Protein AF-A0A958NTC8-F1 (afdb_monomer_lite)

pLDDT: mean 72.14, std 22.86, range [33.66, 97.38]

Structure (mmCIF, N/CA/C/O backbone):
data_AF-A0A958NTC8-F1
#
_entry.id   AF-A0A958NTC8-F1
#
loop_
_atom_site.group_PDB
_atom_site.id
_atom_site.type_symbol
_atom_site.label_atom_id
_atom_site.label_alt_id
_atom_site.label_comp_id
_atom_site.label_asym_id
_atom_site.label_entity_id
_atom_site.label_seq_id
_atom_site.pdbx_PDB_ins_code
_atom_site.Cartn_x
_atom_site.Cartn_y
_atom_site.Cartn_z
_atom_site.occupancy
_atom_site.B_iso_or_equiv
_atom_site.auth_seq_id
_atom_site.auth_comp_id
_atom_site.auth_asym_id
_atom_site.auth_atom_id
_atom_site.pdbx_PDB_model_num
ATOM 1 N N . MET A 1 1 ? 37.840 -14.947 38.130 1.00 47.28 1 MET A N 1
ATOM 2 C CA . MET A 1 1 ? 39.184 -14.865 37.518 1.00 47.28 1 MET A CA 1
ATOM 3 C C . MET A 1 1 ? 39.562 -16.219 36.934 1.00 47.28 1 MET A C 1
ATOM 5 O O . MET A 1 1 ? 39.973 -17.077 37.699 1.00 47.28 1 MET A O 1
ATOM 9 N N . ARG A 1 2 ? 39.403 -16.425 35.620 1.00 40.69 2 ARG A N 1
ATOM 10 C CA . ARG A 1 2 ? 40.187 -17.378 34.810 1.00 40.69 2 ARG A CA 1
ATOM 11 C C . ARG A 1 2 ? 40.193 -16.857 33.371 1.00 40.69 2 ARG A C 1
ATOM 13 O O . ARG A 1 2 ? 39.135 -16.631 32.798 1.00 40.69 2 ARG A O 1
ATOM 20 N N . ALA A 1 3 ? 41.393 -16.582 32.881 1.00 47.78 3 ALA A N 1
ATOM 21 C CA . ALA A 1 3 ? 41.725 -16.123 31.540 1.00 47.78 3 ALA A CA 1
ATOM 22 C C . ALA A 1 3 ? 42.102 -17.321 30.658 1.00 47.78 3 ALA A C 1
ATOM 24 O O . ALA A 1 3 ? 42.643 -18.272 31.203 1.00 47.78 3 ALA A O 1
ATOM 25 N N . PHE A 1 4 ? 41.857 -17.239 29.346 1.00 48.19 4 PHE A N 1
ATOM 26 C CA . PHE A 1 4 ? 42.508 -17.966 28.232 1.00 48.19 4 PHE A CA 1
ATOM 27 C C . PHE A 1 4 ? 41.876 -17.377 26.949 1.00 48.19 4 PHE A C 1
ATOM 29 O O . PHE A 1 4 ? 40.680 -17.538 26.751 1.00 48.19 4 PHE A O 1
ATOM 36 N N . SER A 1 5 ? 42.474 -16.435 26.208 1.00 51.72 5 SER A N 1
ATOM 37 C CA . SER A 1 5 ? 43.689 -16.492 25.375 1.00 51.72 5 SER A CA 1
ATOM 38 C C . SER A 1 5 ? 43.667 -17.628 24.348 1.00 51.72 5 SER A C 1
ATOM 40 O O . SER A 1 5 ? 43.697 -18.782 24.762 1.00 51.72 5 SER A O 1
ATOM 42 N N . TRP A 1 6 ? 43.621 -17.262 23.054 1.00 49.06 6 TRP A N 1
ATOM 43 C CA . TRP A 1 6 ? 44.343 -17.789 21.867 1.00 49.06 6 TRP A CA 1
ATOM 44 C C . TRP A 1 6 ? 43.759 -17.100 20.600 1.00 49.06 6 TRP A C 1
ATOM 46 O O . TRP A 1 6 ? 42.549 -17.096 20.408 1.00 49.06 6 TRP A O 1
ATOM 56 N N . MET A 1 7 ? 44.532 -16.234 19.919 1.00 44.41 7 MET A N 1
ATOM 57 C CA . MET A 1 7 ? 45.311 -16.474 18.672 1.00 44.41 7 MET A CA 1
ATOM 58 C C . MET A 1 7 ? 44.443 -16.391 17.386 1.00 44.41 7 MET A C 1
ATOM 60 O O . MET A 1 7 ? 43.611 -17.257 17.164 1.00 44.41 7 MET A O 1
ATOM 64 N N . LEU A 1 8 ? 44.401 -15.282 16.625 1.00 50.53 8 LEU A N 1
ATOM 65 C CA . LEU A 1 8 ? 45.337 -14.808 15.570 1.00 50.53 8 LEU A CA 1
ATOM 66 C C . LEU A 1 8 ? 45.641 -15.853 14.473 1.00 50.53 8 LEU A C 1
ATOM 68 O O . LEU A 1 8 ? 46.379 -16.781 14.773 1.00 50.53 8 LEU A O 1
ATOM 72 N N . LEU A 1 9 ? 45.148 -15.659 13.227 1.00 42.12 9 LEU A N 1
ATOM 73 C CA . LEU A 1 9 ? 45.888 -15.824 11.944 1.00 42.12 9 LEU A CA 1
ATOM 74 C C . LEU A 1 9 ? 45.013 -15.821 10.664 1.00 42.12 9 LEU A C 1
ATOM 76 O O . LEU A 1 9 ? 43.946 -16.421 10.629 1.00 42.12 9 LEU A O 1
ATOM 80 N N . GLY A 1 10 ? 45.578 -15.226 9.597 1.00 33.66 10 GLY A N 1
ATOM 81 C CA . GLY A 1 10 ? 45.247 -15.403 8.166 1.00 33.66 10 GLY A CA 1
ATOM 82 C C . GLY A 1 10 ? 44.567 -14.175 7.545 1.00 33.66 10 GLY A C 1
ATOM 83 O O . GLY A 1 10 ? 43.388 -13.962 7.780 1.00 33.66 10 GLY A O 1
ATOM 84 N N . LEU A 1 11 ? 45.198 -13.235 6.828 1.00 40.25 11 LEU A N 1
ATOM 85 C CA . LEU A 1 11 ? 46.278 -13.239 5.823 1.00 40.25 11 LEU A CA 1
ATOM 86 C C . LEU A 1 11 ? 45.947 -13.986 4.508 1.00 40.25 11 LEU A C 1
ATOM 88 O O . LEU A 1 11 ? 46.178 -15.182 4.407 1.00 40.25 11 LEU A O 1
ATOM 92 N N . GLY A 1 12 ? 45.517 -13.220 3.493 1.00 35.28 12 GLY A N 1
ATOM 93 C CA . GLY A 1 12 ? 46.021 -13.297 2.107 1.00 35.28 12 GLY A CA 1
ATOM 94 C C . GLY A 1 12 ? 45.360 -14.244 1.084 1.00 35.28 12 GLY A C 1
ATOM 95 O O . GLY A 1 12 ? 45.415 -15.454 1.242 1.00 35.28 12 GLY A O 1
ATOM 96 N N . CYS A 1 13 ? 44.847 -13.665 -0.016 1.00 36.44 13 CYS A N 1
ATOM 97 C CA . CYS A 1 13 ? 44.863 -14.124 -1.436 1.00 36.44 13 CYS A CA 1
ATOM 98 C C . CYS A 1 13 ? 43.868 -13.228 -2.213 1.00 36.44 13 CYS A C 1
ATOM 100 O O . CYS A 1 13 ? 42.701 -13.190 -1.850 1.00 36.44 13 CYS A O 1
ATOM 102 N N . LEU A 1 14 ? 44.219 -12.325 -3.141 1.00 37.34 14 LEU A N 1
ATOM 103 C CA . LEU A 1 14 ? 44.948 -12.450 -4.416 1.00 37.34 14 LEU A CA 1
ATOM 104 C C . LEU A 1 14 ? 44.276 -13.447 -5.375 1.00 37.34 14 LEU A C 1
ATOM 106 O O . LEU A 1 14 ? 44.451 -14.644 -5.211 1.00 37.34 14 LEU A O 1
ATOM 110 N N . LEU A 1 15 ? 43.510 -12.950 -6.357 1.00 38.12 15 LEU A N 1
ATOM 111 C CA . LEU A 1 15 ? 43.746 -13.159 -7.796 1.00 38.12 15 LEU A CA 1
ATOM 112 C C . LEU A 1 15 ? 42.636 -12.523 -8.655 1.00 38.12 15 LEU A C 1
ATOM 114 O O . LEU A 1 15 ? 41.448 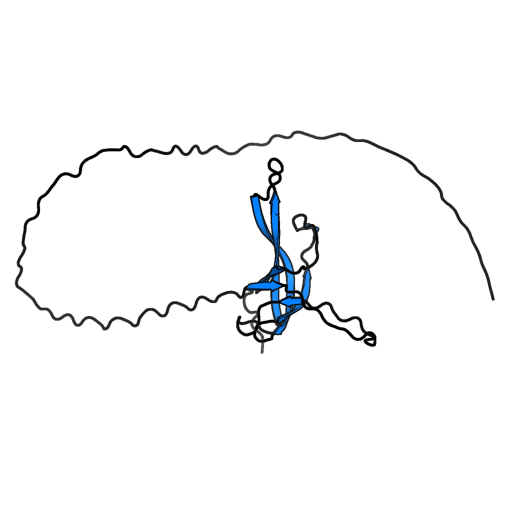-12.634 -8.371 1.00 38.12 15 LEU A O 1
ATOM 118 N N . ALA A 1 16 ? 43.073 -11.885 -9.739 1.00 42.41 16 ALA A N 1
ATOM 119 C CA . ALA A 1 16 ? 42.272 -11.489 -10.889 1.00 42.41 16 ALA A CA 1
ATOM 120 C C . ALA A 1 16 ? 41.824 -12.715 -11.704 1.00 42.41 16 ALA A C 1
ATOM 122 O O . ALA A 1 16 ? 42.553 -13.703 -11.729 1.00 42.41 16 ALA A O 1
ATOM 123 N N . LEU A 1 17 ? 40.727 -12.611 -12.465 1.00 38.12 17 LEU A N 1
ATOM 124 C CA . LEU A 1 17 ? 40.637 -13.256 -13.780 1.00 38.12 17 LEU A CA 1
ATOM 125 C C . LEU A 1 17 ? 39.522 -12.655 -14.648 1.00 38.12 17 LEU A C 1
ATOM 127 O O . LEU A 1 17 ? 38.412 -12.398 -14.192 1.00 38.12 17 LEU A O 1
ATOM 131 N N . ALA A 1 18 ? 39.872 -12.448 -15.914 1.00 41.41 18 ALA A N 1
ATOM 132 C CA . ALA A 1 18 ? 39.022 -12.023 -17.013 1.00 41.41 18 ALA A CA 1
ATOM 133 C C . ALA A 1 18 ? 38.339 -13.220 -17.701 1.00 41.41 18 ALA A C 1
ATOM 135 O O . ALA A 1 18 ? 38.922 -14.298 -17.765 1.00 41.41 18 ALA A O 1
ATOM 136 N N . ALA A 1 19 ? 37.166 -12.983 -18.293 1.00 36.72 19 ALA A N 1
ATOM 137 C CA . ALA A 1 19 ? 36.552 -13.703 -19.425 1.00 36.72 19 ALA A CA 1
ATOM 138 C C . ALA A 1 19 ? 35.324 -12.857 -19.828 1.00 36.72 19 ALA A C 1
ATOM 140 O O . ALA A 1 19 ? 34.583 -12.450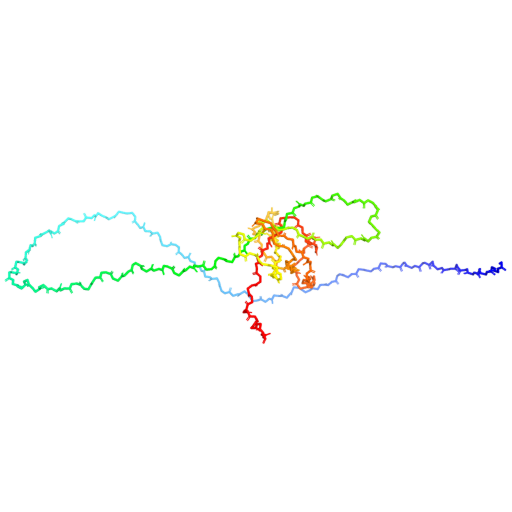 -18.942 1.00 36.72 19 ALA A O 1
ATOM 141 N N . LYS A 1 20 ? 35.049 -12.380 -21.050 1.00 37.19 20 LYS A N 1
ATOM 142 C CA . LYS A 1 20 ? 35.226 -12.814 -22.450 1.00 37.19 20 LYS A CA 1
ATOM 143 C C . LYS A 1 20 ? 34.626 -14.176 -22.799 1.00 37.19 20 LYS A C 1
ATOM 145 O O . LYS A 1 20 ? 35.334 -15.170 -22.821 1.00 37.19 20 LYS A O 1
ATOM 150 N N . ALA A 1 21 ? 33.346 -14.129 -23.144 1.00 35.97 21 ALA A N 1
ATOM 151 C CA . ALA A 1 21 ? 32.584 -14.858 -24.167 1.00 35.97 21 ALA A CA 1
ATOM 152 C C . ALA A 1 21 ? 31.114 -14.460 -23.880 1.00 35.97 21 ALA A C 1
ATOM 154 O O . ALA A 1 21 ? 30.794 -14.177 -22.733 1.00 35.97 21 ALA A O 1
ATOM 155 N N . GLU A 1 22 ? 30.192 -14.284 -24.820 1.00 34.56 22 GLU A N 1
ATOM 156 C CA . GLU A 1 22 ? 29.684 -15.353 -25.669 1.00 34.56 22 GLU A CA 1
ATOM 157 C C . GLU A 1 22 ? 28.598 -14.782 -26.609 1.00 34.56 22 GLU A C 1
ATOM 159 O O . GLU A 1 22 ? 27.783 -13.958 -26.201 1.00 34.56 22 GLU A O 1
ATOM 164 N N . THR A 1 23 ? 28.602 -15.283 -27.849 1.00 39.50 23 THR A N 1
ATOM 165 C CA . THR A 1 23 ? 27.429 -15.587 -28.697 1.00 39.50 23 THR A CA 1
ATOM 166 C C . THR A 1 23 ? 26.414 -14.493 -29.045 1.00 39.50 23 THR A C 1
ATOM 168 O O . THR A 1 23 ? 25.398 -14.312 -28.380 1.00 39.50 23 THR A O 1
ATOM 171 N N . ASP A 1 24 ? 26.602 -13.932 -30.243 1.00 36.25 24 ASP A N 1
ATOM 172 C CA . ASP A 1 24 ? 25.506 -13.541 -31.131 1.00 36.25 24 ASP A CA 1
ATOM 173 C C . ASP A 1 24 ? 24.789 -14.807 -31.628 1.00 36.25 24 ASP A C 1
ATOM 175 O O . ASP A 1 24 ? 25.280 -15.535 -32.495 1.00 36.25 24 ASP A O 1
ATOM 179 N N . SER A 1 25 ? 23.617 -15.081 -31.065 1.00 41.22 25 SER A N 1
ATOM 180 C CA . SER A 1 25 ? 22.631 -15.987 -31.648 1.00 41.22 25 SER A CA 1
ATOM 181 C C . SER A 1 25 ? 21.454 -15.158 -32.146 1.00 41.22 25 SER A C 1
ATOM 183 O O . SER A 1 25 ? 20.695 -14.611 -31.353 1.00 41.22 25 SER A O 1
ATOM 185 N N . ASN A 1 26 ? 21.327 -15.085 -33.468 1.00 52.38 26 ASN A N 1
ATOM 186 C CA . ASN A 1 26 ? 20.169 -14.603 -34.213 1.00 52.38 26 ASN A CA 1
ATOM 187 C C . ASN A 1 26 ? 18.992 -15.587 -34.067 1.00 52.38 26 ASN A C 1
ATOM 189 O O . ASN A 1 26 ? 19.167 -16.770 -34.379 1.00 52.38 26 ASN A O 1
ATOM 193 N N . PRO A 1 27 ? 17.791 -15.115 -33.685 1.00 45.53 27 PRO A N 1
ATOM 194 C CA . PRO A 1 27 ? 16.578 -15.744 -34.185 1.00 45.53 27 PRO A CA 1
ATOM 195 C C . PRO A 1 27 ? 15.535 -14.729 -34.692 1.00 45.53 27 PRO A C 1
ATOM 197 O O . PRO A 1 27 ? 15.053 -13.871 -33.961 1.00 45.53 27 PRO A O 1
ATOM 200 N N . ALA A 1 28 ? 15.144 -14.929 -35.953 1.00 40.66 28 ALA A N 1
ATOM 201 C CA . ALA A 1 28 ? 13.785 -14.805 -36.489 1.00 40.66 28 ALA A CA 1
ATOM 202 C C . ALA A 1 28 ? 12.938 -13.585 -36.058 1.00 40.66 28 ALA A C 1
ATOM 204 O O . ALA A 1 28 ? 12.174 -13.637 -35.096 1.00 40.66 28 ALA A O 1
ATOM 205 N N . ALA A 1 29 ? 12.964 -12.535 -36.882 1.00 43.72 29 ALA A N 1
ATOM 206 C CA . ALA A 1 29 ? 11.940 -11.492 -36.884 1.00 43.72 29 ALA A CA 1
ATOM 207 C C . ALA A 1 29 ? 10.625 -11.991 -37.543 1.00 43.72 29 ALA A C 1
ATOM 209 O O . ALA A 1 29 ? 10.678 -12.531 -38.653 1.00 43.72 29 ALA A O 1
ATOM 210 N N . PRO A 1 30 ? 9.448 -11.811 -36.909 1.00 50.56 30 PRO A N 1
ATOM 211 C CA . PRO A 1 30 ? 8.130 -11.957 -37.541 1.00 50.56 30 PRO A CA 1
ATOM 212 C C . PRO A 1 30 ? 7.729 -10.704 -38.368 1.00 50.56 30 PRO A C 1
ATOM 214 O O . PRO A 1 30 ? 8.381 -9.665 -38.263 1.00 50.56 30 PRO A O 1
ATOM 217 N N . PRO A 1 31 ? 6.699 -10.795 -39.239 1.00 45.75 31 PRO A N 1
ATOM 218 C CA . PRO A 1 31 ? 6.580 -9.974 -40.450 1.00 45.75 31 PRO A CA 1
ATOM 219 C C . PRO A 1 31 ? 6.165 -8.511 -40.228 1.00 45.75 31 PRO A C 1
ATOM 221 O O . PRO A 1 31 ? 5.260 -8.200 -39.457 1.00 45.75 31 PRO A O 1
ATOM 224 N N . THR A 1 32 ? 6.779 -7.628 -41.019 1.00 40.38 32 THR A N 1
ATOM 225 C CA . THR A 1 32 ? 6.433 -6.212 -41.184 1.00 40.38 32 THR A CA 1
ATOM 226 C C . THR A 1 32 ? 5.060 -6.050 -41.842 1.00 40.38 32 THR A C 1
ATOM 228 O O . THR A 1 32 ? 4.868 -6.441 -42.993 1.00 40.38 32 THR A O 1
ATOM 231 N N . VAL A 1 33 ? 4.118 -5.412 -41.145 1.00 44.19 33 VAL A N 1
ATOM 232 C CA . VAL A 1 33 ? 2.875 -4.893 -41.734 1.00 44.19 33 VAL A CA 1
ATOM 233 C C . VAL A 1 33 ? 3.103 -3.428 -42.094 1.00 44.19 33 VAL A C 1
ATOM 235 O O . VAL A 1 33 ? 3.215 -2.574 -41.218 1.00 44.19 33 VAL A O 1
ATOM 238 N N . VAL A 1 34 ? 3.194 -3.138 -43.391 1.00 39.28 34 VAL A N 1
ATOM 239 C CA . VAL A 1 34 ? 3.219 -1.767 -43.914 1.00 39.28 34 VAL A CA 1
ATOM 240 C C . VAL A 1 34 ? 1.774 -1.297 -44.060 1.00 39.28 34 VAL A C 1
ATOM 242 O O . VAL A 1 34 ? 1.051 -1.771 -44.934 1.00 39.28 34 VAL A O 1
ATOM 245 N N . VAL A 1 35 ? 1.342 -0.372 -43.203 1.00 41.12 35 VAL A N 1
ATOM 246 C CA . VAL A 1 35 ? 0.075 0.347 -43.385 1.00 41.12 35 VAL A CA 1
ATOM 247 C C . VAL A 1 35 ? 0.345 1.539 -44.297 1.00 41.12 35 VAL A C 1
ATOM 249 O O . VAL A 1 35 ? 1.031 2.483 -43.913 1.00 41.12 35 VAL A O 1
ATOM 252 N N . VAL A 1 36 ? -0.180 1.476 -45.518 1.00 47.03 36 VAL A N 1
ATOM 253 C CA . VAL A 1 36 ? -0.216 2.603 -46.455 1.00 47.03 36 VAL A CA 1
ATOM 254 C C . VAL A 1 36 ? -1.382 3.516 -46.056 1.00 47.03 36 VAL A C 1
ATOM 256 O O . VAL A 1 36 ? -2.517 3.037 -46.026 1.00 47.03 36 VAL A O 1
ATOM 259 N N . PRO A 1 37 ? -1.170 4.810 -45.764 1.00 42.19 37 PRO A N 1
ATOM 260 C CA . PRO A 1 37 ? -2.273 5.750 -45.642 1.00 42.19 37 PRO A CA 1
ATOM 261 C C . PRO A 1 37 ? -2.780 6.140 -47.037 1.00 42.19 37 PRO A C 1
ATOM 263 O O . PRO A 1 37 ? -2.052 6.710 -47.847 1.00 42.19 37 PRO A O 1
ATOM 266 N N . SER A 1 38 ? -4.045 5.832 -47.316 1.00 45.12 38 SER A N 1
ATOM 267 C CA . SER A 1 38 ? -4.789 6.372 -48.454 1.00 45.12 38 SER A CA 1
ATOM 268 C C . SER A 1 38 ? -5.279 7.787 -48.126 1.00 45.12 38 SER A C 1
ATOM 270 O O . SER A 1 38 ? -6.136 7.959 -47.256 1.00 45.12 38 SER A O 1
ATOM 272 N N . GLU A 1 39 ? -4.739 8.793 -48.815 1.00 46.59 39 GLU A N 1
ATOM 273 C CA . GLU A 1 39 ? -5.262 10.166 -48.824 1.00 46.59 39 GLU A CA 1
ATOM 274 C C . GLU A 1 39 ? -6.680 10.216 -49.429 1.00 46.59 39 GLU A C 1
ATOM 276 O O . GLU A 1 39 ? -6.918 9.599 -50.471 1.00 46.59 39 GLU A O 1
ATOM 281 N N . PRO A 1 40 ? -7.625 10.990 -48.865 1.00 45.06 40 PRO A N 1
ATOM 282 C CA . PRO A 1 40 ? -8.826 11.378 -49.589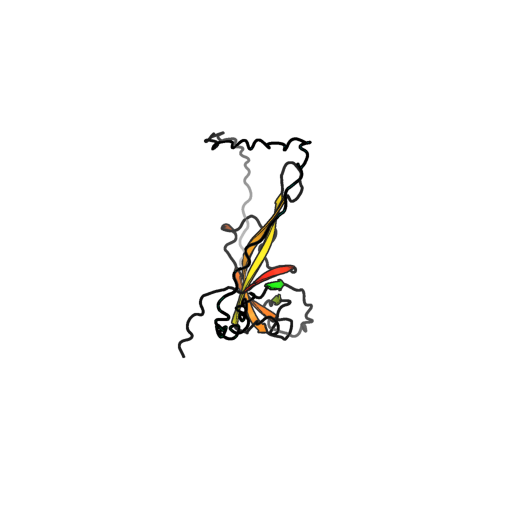 1.00 45.06 40 PRO A CA 1
ATOM 283 C C . PRO A 1 40 ? -8.558 12.623 -50.448 1.00 45.06 40 PRO A C 1
ATOM 285 O O . PRO A 1 40 ? -8.155 13.680 -49.958 1.00 45.06 40 PRO A O 1
ATOM 288 N N . ALA A 1 41 ? -8.820 12.487 -51.747 1.00 43.34 41 ALA A N 1
ATOM 289 C CA . ALA A 1 41 ? -8.744 13.560 -52.727 1.00 43.34 41 ALA A CA 1
ATOM 290 C C . ALA A 1 41 ? -9.712 14.714 -52.401 1.00 43.34 41 ALA A C 1
ATOM 292 O O . ALA A 1 41 ? -10.894 14.519 -52.114 1.00 43.34 41 ALA A O 1
ATOM 293 N N . ARG A 1 42 ? -9.186 15.939 -52.497 1.00 40.47 42 ARG A N 1
ATOM 294 C CA . ARG A 1 42 ? -9.929 17.205 -52.520 1.00 40.47 42 ARG A CA 1
ATOM 295 C C . ARG A 1 42 ? -10.765 17.308 -53.797 1.00 40.47 42 ARG A C 1
ATOM 297 O O . ARG A 1 42 ? -10.217 17.189 -54.886 1.00 40.47 42 ARG A O 1
ATOM 304 N N . GLY A 1 43 ? -12.030 17.697 -53.645 1.00 50.09 43 GLY A N 1
ATOM 305 C CA . GLY A 1 43 ? -12.821 18.307 -54.715 1.00 50.09 43 GLY A CA 1
ATOM 306 C C . GLY A 1 43 ? -13.776 17.354 -55.428 1.00 50.09 43 GLY A C 1
ATOM 307 O O . GLY A 1 43 ? -13.483 16.883 -56.519 1.00 50.09 43 GLY A O 1
ATOM 308 N N . ALA A 1 4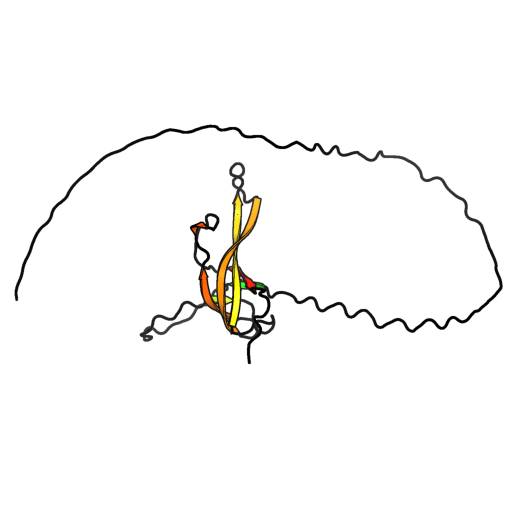4 ? -14.956 17.147 -54.844 1.00 41.28 44 ALA A N 1
ATOM 309 C CA . ALA A 1 44 ? -16.148 16.781 -55.598 1.00 41.28 44 ALA A CA 1
ATOM 310 C C . ALA A 1 44 ? -17.372 17.466 -54.970 1.00 41.28 44 ALA A C 1
ATOM 312 O O . ALA A 1 44 ? -17.615 17.395 -53.768 1.00 41.28 44 ALA A O 1
ATOM 313 N N . GLU A 1 45 ? -18.061 18.201 -55.827 1.00 46.12 45 GLU A N 1
ATOM 314 C CA . GLU A 1 45 ? -19.208 19.083 -55.636 1.00 46.12 45 GLU A CA 1
ATOM 315 C C . GLU A 1 45 ? -20.500 18.294 -55.317 1.00 46.12 45 GLU A C 1
ATOM 317 O O . GLU A 1 45 ? -20.726 17.246 -55.925 1.00 46.12 45 GLU A O 1
ATOM 322 N N . PRO A 1 46 ? -21.370 18.746 -54.391 1.00 51.97 46 PRO A N 1
ATOM 323 C CA . PRO A 1 46 ? -22.660 18.098 -54.160 1.00 51.97 46 PRO A CA 1
ATOM 324 C C . PRO A 1 46 ? -23.710 18.584 -55.175 1.00 51.97 46 PRO A C 1
ATOM 326 O O . PRO A 1 46 ? -24.052 19.765 -55.218 1.00 51.97 46 PRO A O 1
ATOM 329 N N . ALA A 1 47 ? -24.246 17.661 -55.978 1.00 48.94 47 ALA A N 1
ATOM 330 C CA . ALA A 1 47 ? -25.324 17.929 -56.932 1.00 48.94 47 ALA A CA 1
ATOM 331 C C . ALA A 1 47 ? -26.697 18.155 -56.239 1.00 48.94 47 ALA A C 1
ATOM 333 O O . ALA A 1 47 ? -26.952 17.558 -55.188 1.00 48.94 47 ALA A O 1
ATOM 334 N N . PRO A 1 48 ? -27.604 18.974 -56.821 1.00 52.88 48 PRO A N 1
ATOM 335 C CA . PRO A 1 48 ? -28.890 19.335 -56.220 1.00 52.88 48 PRO A CA 1
ATOM 336 C C . PRO A 1 48 ? -30.092 18.498 -56.719 1.00 52.88 48 PRO A C 1
ATOM 338 O O . PRO A 1 48 ? -30.299 18.350 -57.920 1.00 52.88 48 PRO A O 1
ATOM 341 N N . GLY A 1 49 ? -30.956 18.092 -55.775 1.00 40.53 49 GLY A N 1
ATOM 342 C CA . GLY A 1 49 ? -32.395 17.787 -55.954 1.00 40.53 49 GLY A CA 1
ATOM 343 C C . GLY A 1 49 ? -32.788 16.419 -56.558 1.00 40.53 49 GLY A C 1
ATOM 344 O O . GLY A 1 49 ? -31.928 15.744 -57.115 1.00 40.53 49 GLY A O 1
ATOM 345 N N . PRO A 1 50 ? -34.080 15.997 -56.489 1.00 49.38 50 PRO A N 1
ATOM 346 C CA . PRO A 1 50 ? -35.262 16.777 -56.099 1.00 49.38 50 PRO A CA 1
ATOM 347 C C . PRO A 1 50 ? -36.098 16.210 -54.924 1.00 49.38 50 PRO A C 1
ATOM 349 O O . PRO A 1 50 ? -36.157 15.011 -54.669 1.00 49.38 50 PRO A O 1
ATOM 352 N N . SER A 1 51 ? -36.805 17.126 -54.254 1.00 47.88 51 SER A N 1
ATOM 353 C CA . SER A 1 51 ? -37.996 16.875 -53.424 1.00 47.88 51 SER A CA 1
ATOM 354 C C . SER A 1 51 ? -39.221 16.471 -54.266 1.00 47.88 51 SER A C 1
ATOM 356 O O . SER A 1 51 ? -39.214 16.678 -55.481 1.00 47.88 51 SER A O 1
ATOM 358 N N . THR A 1 52 ? -40.314 16.098 -53.566 1.00 41.50 52 THR A N 1
ATOM 359 C CA . THR A 1 52 ? -41.750 15.952 -53.973 1.00 41.50 52 THR A CA 1
ATOM 360 C C . THR A 1 52 ? -42.151 14.474 -54.189 1.00 41.50 52 THR A C 1
ATOM 362 O O . THR A 1 52 ? -41.444 13.771 -54.892 1.00 41.50 52 THR A O 1
ATOM 365 N N . ALA A 1 53 ? -43.243 13.885 -53.676 1.00 37.47 53 ALA A N 1
ATOM 366 C CA . ALA A 1 53 ? -44.335 14.264 -52.768 1.00 37.47 53 ALA A CA 1
ATOM 367 C C . ALA A 1 53 ? -45.182 13.011 -52.409 1.00 37.47 53 ALA A C 1
ATOM 369 O O . ALA A 1 53 ? -45.278 12.093 -53.213 1.00 37.47 53 ALA A O 1
ATOM 370 N N . VAL A 1 54 ? -45.855 13.082 -51.250 1.00 39.53 54 VAL A N 1
ATOM 371 C CA . VAL A 1 54 ? -47.227 12.617 -50.921 1.00 39.53 54 VAL A CA 1
ATOM 372 C C . VAL A 1 54 ? -47.606 11.138 -51.125 1.00 39.53 54 VAL A C 1
ATOM 374 O O . VAL A 1 54 ? -47.807 10.673 -52.240 1.00 39.53 54 VAL A O 1
ATOM 377 N N . ILE A 1 55 ? -47.941 10.482 -50.006 1.00 36.25 55 ILE A N 1
ATOM 378 C CA . ILE A 1 55 ? -49.100 9.580 -49.926 1.00 36.25 55 ILE A CA 1
ATOM 379 C C . ILE A 1 55 ? -49.954 10.053 -48.740 1.00 36.25 55 ILE A C 1
ATOM 381 O O . ILE A 1 55 ? -49.524 9.996 -47.589 1.00 36.25 55 ILE A O 1
ATOM 385 N N . LEU A 1 56 ? -51.136 10.591 -49.049 1.00 44.75 56 LEU A N 1
ATOM 386 C CA . LEU A 1 56 ? -52.252 10.729 -48.117 1.00 44.75 56 LEU A CA 1
ATOM 387 C C . LEU A 1 56 ? -52.951 9.372 -48.079 1.00 44.75 56 LEU A C 1
ATOM 389 O O . LEU A 1 56 ? -53.561 8.988 -49.071 1.00 44.75 56 LEU A O 1
ATOM 393 N N . ASP A 1 57 ? -52.866 8.675 -46.950 1.00 40.88 57 ASP A N 1
ATOM 394 C CA . ASP A 1 57 ? -53.773 7.572 -46.642 1.00 40.88 57 ASP A CA 1
ATOM 395 C C . ASP A 1 57 ? -54.564 7.937 -45.383 1.00 40.88 57 ASP A C 1
ATOM 397 O O . ASP A 1 57 ? -54.101 7.833 -44.246 1.00 40.88 57 ASP A O 1
ATOM 401 N N . GLU A 1 58 ? -55.782 8.424 -45.613 1.00 54.91 58 GLU A N 1
ATOM 402 C CA . GLU A 1 58 ? -56.843 8.487 -44.619 1.00 54.91 58 GLU A CA 1
ATOM 403 C C . GLU A 1 58 ? -57.370 7.068 -44.377 1.00 54.91 58 GLU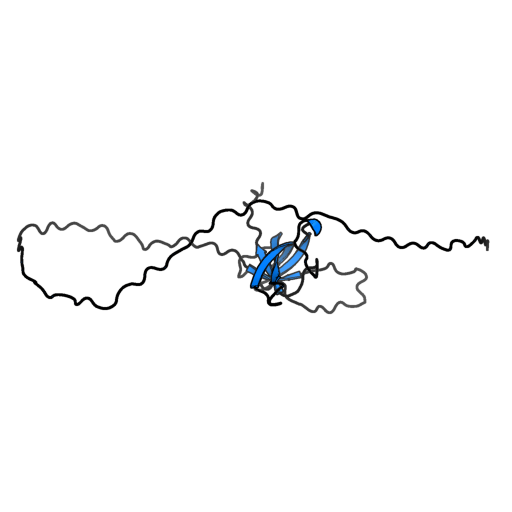 A C 1
ATOM 405 O O . GLU A 1 58 ? -58.242 6.603 -45.112 1.00 54.91 58 GLU A O 1
ATOM 410 N N . ARG A 1 59 ? -56.890 6.370 -43.339 1.00 47.06 59 ARG A N 1
ATOM 411 C CA . ARG A 1 59 ? -57.716 5.416 -42.571 1.00 47.06 59 ARG A CA 1
ATOM 412 C C . ARG A 1 59 ? -56.963 4.758 -41.420 1.00 47.06 59 ARG A C 1
ATOM 414 O O . ARG A 1 59 ? -55.848 4.284 -41.575 1.00 47.06 59 ARG A O 1
ATOM 421 N N . LEU A 1 60 ? -57.711 4.605 -40.326 1.00 50.00 60 LEU A N 1
ATOM 422 C CA . LEU A 1 60 ? -57.414 3.885 -39.084 1.00 50.00 60 LEU A CA 1
ATOM 423 C C . LEU A 1 60 ? -56.550 4.635 -38.064 1.00 50.00 60 LEU A C 1
ATOM 425 O O . LEU A 1 60 ? -55.411 4.274 -37.782 1.00 50.00 60 LEU A O 1
ATOM 429 N N . GLU A 1 61 ? -57.201 5.553 -37.346 1.00 48.91 61 GLU A N 1
ATOM 430 C CA . GLU A 1 61 ? -56.911 5.786 -35.929 1.00 48.91 61 GLU A CA 1
ATOM 431 C C . GLU A 1 61 ? -57.211 4.505 -35.128 1.00 48.91 61 GLU A C 1
ATOM 433 O O . GLU A 1 61 ? -58.221 4.376 -34.435 1.00 48.91 61 GLU A O 1
ATOM 438 N N . LYS A 1 62 ? -56.340 3.500 -35.237 1.00 50.16 62 LYS A N 1
ATOM 439 C CA . LYS A 1 62 ? -56.292 2.437 -34.241 1.00 50.16 62 LYS A CA 1
ATOM 440 C C . LYS A 1 62 ? -55.479 2.993 -33.084 1.00 50.16 62 LYS A C 1
ATOM 442 O O . LYS A 1 62 ? -54.254 3.038 -33.145 1.00 50.16 62 LYS A O 1
ATOM 447 N N . LYS A 1 63 ? -56.185 3.449 -32.051 1.00 48.94 63 LYS A N 1
ATOM 448 C CA . LYS A 1 63 ? -55.628 3.798 -30.745 1.00 48.94 63 LYS A CA 1
ATOM 449 C C . LYS A 1 63 ? -54.919 2.553 -30.198 1.00 48.94 63 LYS A C 1
ATOM 451 O O . LYS A 1 63 ? -55.550 1.644 -29.670 1.00 48.94 63 LYS A O 1
ATOM 456 N N . ILE A 1 64 ? -53.622 2.449 -30.468 1.00 52.56 64 ILE A N 1
ATOM 457 C CA . ILE A 1 64 ? -52.742 1.488 -29.817 1.00 52.56 64 ILE A CA 1
ATOM 458 C C . ILE A 1 64 ? -52.426 2.144 -28.483 1.00 52.56 64 ILE A C 1
ATOM 460 O O . ILE A 1 64 ? -51.736 3.162 -28.451 1.00 52.56 64 ILE A O 1
ATOM 464 N N . ASP A 1 65 ? -52.987 1.607 -27.405 1.00 57.69 65 ASP A N 1
ATOM 465 C CA . ASP A 1 65 ? -52.540 1.942 -26.061 1.00 57.69 65 ASP A CA 1
ATOM 466 C C . ASP A 1 65 ? -51.055 1.566 -25.987 1.00 57.69 65 ASP A C 1
ATOM 468 O O . ASP A 1 65 ? -50.693 0.388 -25.921 1.00 57.69 65 ASP A O 1
ATOM 472 N N . LEU A 1 66 ? -50.182 2.571 -26.120 1.00 64.50 66 LEU A N 1
ATOM 473 C CA . LEU A 1 66 ? -48.758 2.403 -25.878 1.00 64.50 66 LEU A CA 1
ATOM 474 C C . LEU A 1 66 ? -48.628 1.922 -24.428 1.00 64.50 66 LEU A C 1
ATOM 476 O O . LEU A 1 66 ? -49.121 2.619 -23.536 1.00 64.50 66 LEU A O 1
ATOM 480 N N . PRO A 1 67 ? -47.987 0.770 -24.164 1.00 63.84 67 PRO A N 1
ATOM 481 C CA . PRO A 1 67 ? -47.642 0.426 -22.797 1.00 63.84 67 PRO A CA 1
ATOM 482 C C . PRO A 1 67 ? -46.799 1.572 -22.237 1.00 63.84 67 PRO A C 1
ATOM 484 O O . PRO A 1 67 ? -45.914 2.086 -22.930 1.00 63.84 67 PRO A O 1
ATOM 487 N N . GLU A 1 68 ? -47.129 1.999 -21.018 1.00 70.00 68 GLU A N 1
ATOM 488 C CA . GLU A 1 68 ? -46.392 3.027 -20.287 1.00 70.00 68 GLU A CA 1
ATOM 489 C C . GLU A 1 68 ? -44.883 2.812 -20.469 1.00 70.00 68 GLU A C 1
ATOM 491 O O . GLU A 1 68 ? -44.428 1.661 -20.427 1.00 70.00 68 GLU A O 1
ATOM 496 N N . PRO A 1 69 ? -44.093 3.875 -20.709 1.00 62.22 69 PRO A N 1
ATOM 497 C CA . PRO A 1 69 ? -42.658 3.721 -20.863 1.00 62.22 69 PRO A CA 1
ATOM 498 C C . PRO A 1 69 ? -42.122 3.043 -19.604 1.00 62.22 69 PRO A C 1
ATOM 500 O O . PRO A 1 69 ? -42.179 3.605 -18.510 1.00 62.22 69 PRO A O 1
ATOM 503 N N . LEU A 1 70 ? -41.646 1.806 -19.780 1.00 64.69 70 LEU A N 1
ATOM 504 C CA . LEU A 1 70 ? -40.993 1.030 -18.737 1.00 64.69 70 LEU A CA 1
ATOM 505 C C . LEU A 1 70 ? -39.975 1.939 -18.048 1.00 64.69 70 LEU A C 1
ATOM 507 O O . LEU A 1 70 ? -39.200 2.626 -18.719 1.00 64.69 70 LEU A O 1
ATOM 511 N N . SER A 1 71 ? -40.051 1.964 -16.716 1.00 68.31 71 SER A N 1
ATOM 512 C CA . SER A 1 71 ? -39.250 2.797 -15.820 1.00 68.31 71 SER A CA 1
ATOM 513 C C . SER A 1 71 ? -37.818 2.979 -16.331 1.00 68.31 71 SER A C 1
ATOM 515 O O . SER A 1 71 ? -37.221 1.997 -16.788 1.00 68.31 71 SER A O 1
ATOM 517 N N . PRO A 1 72 ? -37.232 4.183 -16.222 1.00 68.00 72 PRO A N 1
ATOM 518 C CA . PRO A 1 72 ? -35.894 4.439 -16.730 1.00 68.00 72 PRO A CA 1
ATOM 519 C C . PRO A 1 72 ? -34.929 3.421 -16.126 1.00 68.00 72 PRO A C 1
ATOM 521 O O . PRO A 1 72 ? -34.833 3.315 -14.907 1.00 68.00 72 PRO A O 1
ATOM 524 N N . PHE A 1 73 ? -34.266 2.657 -16.998 1.00 62.00 73 PHE A N 1
ATOM 525 C CA . PHE A 1 73 ? -33.212 1.702 -16.675 1.00 62.00 73 PHE A CA 1
ATOM 526 C C . PHE A 1 73 ? -32.384 2.199 -15.483 1.00 62.00 73 PHE A C 1
ATOM 528 O O . PHE A 1 73 ? -31.578 3.123 -15.631 1.00 62.00 73 PHE A O 1
ATOM 535 N N . GLU A 1 74 ? -32.577 1.598 -14.303 1.00 63.34 74 GLU A N 1
ATOM 536 C CA . GLU A 1 74 ? -31.645 1.762 -13.193 1.00 63.34 74 GLU A CA 1
ATOM 537 C C . GLU A 1 74 ? -30.300 1.251 -13.698 1.00 63.34 74 GLU A C 1
ATOM 539 O O . GLU A 1 74 ? -30.076 0.047 -13.836 1.00 63.34 74 GLU A O 1
ATOM 544 N N . LYS A 1 75 ? -29.413 2.182 -14.069 1.00 68.56 75 LYS A N 1
ATOM 545 C CA . LYS A 1 75 ? -28.060 1.830 -14.484 1.00 68.56 75 LYS A CA 1
ATOM 546 C C . LYS A 1 75 ? -27.461 0.997 -13.352 1.00 68.56 75 LYS A C 1
ATOM 548 O O . LYS A 1 75 ? -27.477 1.468 -12.210 1.00 68.56 75 LYS A O 1
ATOM 553 N N . PRO A 1 76 ? -26.948 -0.214 -13.633 1.00 62.84 76 PRO A N 1
ATOM 554 C CA . PRO A 1 76 ? -26.361 -1.044 -12.597 1.00 62.84 76 PRO A CA 1
ATOM 555 C C . PRO A 1 76 ? -25.296 -0.213 -11.889 1.00 62.84 76 PRO A C 1
ATOM 557 O O . PRO A 1 76 ? -24.407 0.335 -12.546 1.00 62.84 76 PRO A O 1
ATOM 560 N N . LYS A 1 77 ? -25.428 -0.060 -10.564 1.00 68.81 77 LYS A N 1
ATOM 561 C CA . LYS A 1 77 ? -24.457 0.660 -9.733 1.00 68.81 77 LYS A CA 1
ATOM 562 C C . LYS A 1 77 ? -23.103 -0.003 -9.944 1.00 68.81 77 LYS A C 1
ATOM 564 O O . LYS A 1 77 ? -22.833 -1.072 -9.400 1.00 68.81 77 LYS A O 1
ATOM 569 N N . GLN A 1 78 ? -22.282 0.602 -10.795 1.00 64.12 78 GLN A N 1
ATOM 570 C CA . GLN A 1 78 ? -20.957 0.103 -11.105 1.00 64.12 78 GLN A CA 1
ATOM 571 C C . GLN A 1 78 ? -20.168 0.113 -9.799 1.00 64.12 78 GLN A C 1
ATOM 573 O O . GLN A 1 78 ? -19.925 1.171 -9.223 1.00 64.12 78 GLN A O 1
ATOM 578 N N . LYS A 1 79 ? -19.836 -1.076 -9.289 1.00 70.25 79 LYS A N 1
ATOM 579 C CA . LYS A 1 79 ? -19.086 -1.224 -8.044 1.00 70.25 79 LYS A CA 1
ATOM 580 C C . LYS A 1 79 ? -17.678 -0.682 -8.279 1.00 70.25 79 LYS A C 1
ATOM 582 O O . LYS A 1 79 ? -16.837 -1.356 -8.871 1.00 70.25 79 LYS A O 1
ATOM 587 N N . VAL A 1 80 ? -17.447 0.565 -7.882 1.00 76.25 80 VAL A N 1
ATOM 588 C CA . VAL A 1 80 ? -16.143 1.216 -8.008 1.00 76.25 80 VAL A CA 1
ATOM 589 C C . VAL A 1 80 ? -15.193 0.528 -7.033 1.00 76.25 80 VAL A C 1
ATOM 591 O O . VAL A 1 80 ? -15.434 0.508 -5.831 1.00 76.25 80 VAL A O 1
ATOM 594 N N . THR A 1 81 ? -14.127 -0.093 -7.542 1.00 84.12 81 THR A N 1
ATOM 595 C CA . THR A 1 81 ? -13.072 -0.633 -6.678 1.00 84.12 81 THR A CA 1
ATOM 596 C C . THR A 1 81 ? -12.353 0.534 -6.005 1.00 84.12 81 THR A C 1
ATOM 598 O O . THR A 1 81 ? -11.839 1.385 -6.737 1.00 84.12 81 THR A O 1
ATOM 601 N N . PRO A 1 82 ? -12.255 0.574 -4.666 1.00 86.88 82 PRO A N 1
ATOM 602 C CA . PRO A 1 82 ? -11.544 1.649 -3.992 1.00 86.88 82 PRO A CA 1
ATOM 603 C C . PRO A 1 82 ? -10.063 1.646 -4.367 1.00 86.88 82 PRO A C 1
ATOM 605 O O . PRO A 1 82 ? -9.414 0.591 -4.460 1.00 86.88 82 PRO A O 1
ATOM 608 N N . ARG A 1 83 ? -9.546 2.849 -4.617 1.00 92.44 83 ARG A N 1
ATOM 609 C CA . ARG A 1 83 ? -8.160 3.125 -4.998 1.00 92.44 83 ARG A CA 1
ATOM 610 C C . ARG A 1 83 ? -7.655 4.286 -4.162 1.00 92.44 83 ARG A C 1
ATOM 612 O O . ARG 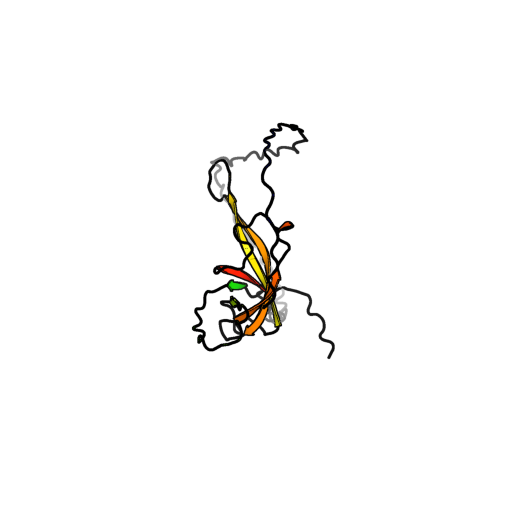A 1 83 ? -8.380 5.257 -3.995 1.00 92.44 83 ARG A O 1
ATOM 619 N N . GLY A 1 84 ? -6.423 4.179 -3.695 1.00 94.94 84 GLY A N 1
ATOM 620 C CA . GLY A 1 84 ? -5.778 5.211 -2.894 1.00 94.94 84 GLY A CA 1
ATOM 621 C C . GLY A 1 84 ? -4.268 5.168 -3.048 1.00 94.94 84 GLY A C 1
ATOM 622 O O . GLY A 1 84 ? -3.737 4.504 -3.941 1.00 94.94 84 GLY A O 1
ATOM 623 N N . GLU A 1 85 ? -3.585 5.827 -2.129 1.00 97.31 85 GLU A N 1
ATOM 624 C CA . GLU A 1 85 ? -2.138 5.954 -2.055 1.00 97.31 85 GLU A CA 1
ATOM 625 C C . GLU A 1 85 ? -1.665 5.855 -0.605 1.00 97.31 85 GLU A C 1
ATOM 627 O O . GLU A 1 85 ? -2.398 6.164 0.343 1.00 97.31 85 GLU A O 1
ATOM 632 N N . ILE A 1 86 ? -0.417 5.424 -0.440 1.00 96.50 86 ILE A N 1
ATOM 633 C CA . ILE A 1 86 ? 0.266 5.450 0.850 1.00 96.50 86 ILE A CA 1
ATOM 634 C C . ILE A 1 86 ? 0.648 6.888 1.182 1.00 96.50 86 ILE A C 1
ATOM 636 O O . ILE A 1 86 ? 1.371 7.540 0.429 1.00 96.50 86 ILE A O 1
ATOM 640 N N . VAL A 1 87 ? 0.213 7.362 2.345 1.00 96.50 87 VAL A N 1
ATOM 641 C CA . VAL A 1 87 ? 0.502 8.712 2.829 1.00 96.50 87 VAL A CA 1
ATOM 642 C C . VAL A 1 87 ? 1.464 8.698 4.004 1.00 96.50 87 VAL A C 1
ATOM 644 O O . VAL A 1 87 ? 1.550 7.742 4.778 1.00 96.50 87 VAL A O 1
ATOM 647 N N . PHE A 1 88 ? 2.210 9.789 4.127 1.00 93.12 88 PHE A N 1
ATOM 648 C CA . PHE A 1 88 ? 3.119 10.001 5.238 1.00 93.12 88 PHE A CA 1
ATOM 649 C C . PHE A 1 88 ? 2.366 10.538 6.453 1.00 93.12 88 PHE A C 1
ATOM 651 O O . PHE A 1 88 ? 1.591 11.486 6.340 1.00 93.12 88 PHE A O 1
ATOM 658 N N . VAL A 1 89 ? 2.627 9.952 7.621 1.00 90.06 89 VAL A N 1
ATOM 659 C CA . VAL A 1 89 ? 2.112 10.441 8.900 1.00 90.06 89 VAL A CA 1
ATOM 660 C C . VAL A 1 89 ? 3.245 10.434 9.911 1.00 90.06 89 VAL A C 1
ATOM 662 O O . VAL A 1 89 ? 3.876 9.404 10.154 1.00 90.06 89 VAL A O 1
ATOM 665 N N . GLU A 1 90 ? 3.489 11.587 10.524 1.00 87.75 90 GLU A N 1
ATOM 666 C CA . GLU A 1 90 ? 4.431 11.697 11.630 1.00 87.75 90 GLU A CA 1
ATOM 667 C C . GLU A 1 90 ? 3.743 11.347 12.944 1.00 87.75 90 GLU A C 1
ATOM 669 O O . GLU A 1 90 ? 2.748 11.958 13.338 1.00 87.75 90 GLU A O 1
ATOM 674 N N . ARG A 1 91 ? 4.309 10.379 13.666 1.00 82.56 91 ARG A N 1
ATOM 675 C CA . ARG A 1 91 ? 3.872 10.031 15.015 1.00 82.56 91 ARG A CA 1
ATOM 676 C C . ARG A 1 91 ? 4.986 10.323 16.004 1.00 82.56 91 ARG A C 1
ATOM 678 O O . ARG A 1 91 ? 6.087 9.788 15.899 1.00 82.56 91 ARG A O 1
ATOM 685 N N . ARG A 1 92 ? 4.672 11.119 17.024 1.00 84.81 92 ARG A N 1
ATOM 686 C CA . ARG A 1 92 ? 5.551 11.307 18.181 1.00 84.81 92 ARG A CA 1
ATOM 687 C C . ARG A 1 92 ? 5.372 10.114 19.112 1.00 84.81 92 ARG A C 1
ATOM 689 O O . ARG A 1 92 ? 4.310 9.948 19.707 1.00 84.81 92 ARG A O 1
ATOM 696 N N . VAL A 1 93 ? 6.387 9.261 19.199 1.00 81.56 93 VAL A N 1
ATOM 697 C CA . VAL A 1 93 ? 6.394 8.120 20.121 1.00 81.56 93 VAL A CA 1
ATOM 698 C C . VAL A 1 93 ? 7.217 8.512 21.348 1.00 81.56 93 VAL A C 1
ATOM 700 O O . VAL A 1 93 ? 8.362 8.937 21.183 1.00 81.56 93 VAL A O 1
ATOM 703 N N . PRO A 1 94 ? 6.662 8.425 22.570 1.00 81.94 94 PRO A N 1
ATOM 704 C CA . PRO A 1 94 ? 7.429 8.713 23.771 1.00 81.94 94 PRO A CA 1
ATOM 705 C C . PRO A 1 94 ? 8.556 7.686 23.928 1.00 81.94 94 PRO A C 1
ATOM 707 O O . PRO A 1 94 ? 8.348 6.488 23.745 1.00 81.94 94 PRO A O 1
ATOM 710 N N . ALA A 1 95 ? 9.744 8.156 24.309 1.00 77.19 95 ALA A N 1
ATOM 711 C CA . ALA A 1 95 ? 10.932 7.316 24.482 1.00 77.19 95 ALA A CA 1
ATOM 712 C C . ALA A 1 95 ? 10.795 6.260 25.601 1.00 77.19 95 ALA A C 1
ATOM 714 O O . ALA A 1 95 ? 11.621 5.360 25.694 1.00 77.19 95 ALA A O 1
ATOM 715 N N . SER A 1 96 ? 9.761 6.358 26.444 1.00 81.94 96 SER A N 1
ATOM 716 C CA . SER A 1 96 ? 9.453 5.397 27.508 1.00 81.94 96 SER A CA 1
ATOM 717 C C . SER A 1 96 ? 8.739 4.131 27.023 1.00 81.94 96 SER A C 1
ATOM 719 O O . SER A 1 96 ? 8.525 3.220 27.822 1.00 81.94 96 SER A O 1
ATOM 721 N N . ALA A 1 97 ? 8.351 4.051 25.746 1.00 75.12 97 ALA A N 1
ATOM 722 C CA . ALA A 1 97 ? 7.757 2.844 25.184 1.00 75.12 97 ALA A CA 1
ATOM 723 C C . ALA A 1 97 ? 8.831 1.752 25.052 1.00 75.12 97 ALA A C 1
ATOM 725 O O . ALA A 1 97 ? 9.696 1.812 24.182 1.00 75.12 97 ALA A O 1
ATOM 726 N N . GLN A 1 98 ? 8.779 0.766 25.948 1.00 67.06 98 GLN A N 1
ATOM 727 C CA . GLN A 1 98 ? 9.739 -0.339 26.019 1.00 67.06 98 GLN A CA 1
ATOM 728 C C . GLN A 1 98 ? 9.611 -1.307 24.824 1.00 67.06 98 GLN A C 1
ATOM 730 O O . GLN A 1 98 ? 10.574 -1.991 24.482 1.00 67.06 98 GLN A O 1
ATOM 735 N N . ASP A 1 99 ? 8.464 -1.284 24.135 1.00 80.31 99 ASP A N 1
ATOM 736 C CA . ASP A 1 99 ? 8.201 -2.053 22.921 1.00 80.31 99 ASP A CA 1
ATOM 737 C C . ASP A 1 99 ? 8.379 -1.204 21.658 1.00 80.31 99 ASP A C 1
ATOM 739 O O . ASP A 1 99 ? 7.791 -0.127 21.505 1.00 80.31 99 ASP A O 1
ATOM 743 N N . LYS A 1 100 ? 9.159 -1.723 20.702 1.00 78.44 100 LYS A N 1
ATOM 744 C CA . LYS A 1 100 ? 9.286 -1.122 19.372 1.00 78.44 100 LYS A CA 1
ATOM 745 C C . LYS A 1 100 ? 7.921 -1.190 18.673 1.00 78.44 100 LYS A C 1
ATOM 747 O O . LYS A 1 100 ? 7.437 -2.297 18.429 1.00 78.44 100 LYS A O 1
ATOM 752 N N . PRO A 1 101 ? 7.306 -0.054 18.302 1.00 79.88 101 PRO A N 1
ATOM 753 C CA . PRO A 1 101 ? 6.010 -0.074 17.640 1.00 79.88 101 PRO A CA 1
ATOM 754 C C . PRO A 1 101 ? 6.099 -0.835 16.312 1.00 79.88 101 PRO A C 1
ATOM 756 O O . PRO A 1 101 ? 7.066 -0.689 15.556 1.00 79.88 101 PRO A O 1
ATOM 759 N N . SER A 1 102 ? 5.082 -1.651 16.026 1.00 84.94 102 SER A N 1
ATOM 760 C CA . SER A 1 102 ? 4.946 -2.312 14.728 1.00 84.94 102 SER A CA 1
ATOM 761 C C . SER A 1 102 ? 4.846 -1.269 13.618 1.00 84.94 102 SER A C 1
ATOM 763 O O . SER A 1 102 ? 4.188 -0.244 13.791 1.00 84.94 102 SER A O 1
ATOM 765 N N . LYS A 1 103 ? 5.473 -1.534 12.468 1.00 90.38 103 LYS A N 1
ATOM 766 C CA . LYS A 1 103 ? 5.390 -0.636 11.314 1.00 90.38 103 LYS A CA 1
ATOM 767 C C . LYS A 1 103 ? 3.962 -0.634 10.762 1.00 90.38 103 LYS A C 1
ATOM 769 O O . LYS A 1 103 ? 3.445 -1.681 10.377 1.00 90.38 103 LYS A O 1
ATOM 774 N N . GLU A 1 104 ? 3.359 0.545 10.726 1.00 94.69 104 GLU A N 1
ATOM 775 C CA . GLU A 1 104 ? 2.003 0.787 10.235 1.00 94.69 104 GLU A CA 1
ATOM 776 C C . GLU A 1 104 ? 2.062 1.682 8.994 1.00 94.69 104 GLU A C 1
ATOM 778 O O . GLU A 1 104 ? 2.953 2.526 8.863 1.00 94.69 104 GLU A O 1
ATOM 783 N N . TYR A 1 105 ? 1.133 1.459 8.070 1.00 96.75 105 TYR A N 1
ATOM 784 C CA . TYR A 1 105 ? 1.016 2.194 6.816 1.00 96.75 105 TYR A CA 1
ATOM 785 C C . TYR A 1 105 ? -0.318 2.923 6.789 1.00 96.75 105 TYR A C 1
ATOM 787 O O . TYR A 1 105 ? -1.350 2.330 7.095 1.00 96.75 105 TYR A O 1
ATOM 795 N N . TYR A 1 106 ? -0.287 4.195 6.408 1.00 97.19 106 TYR A N 1
ATOM 796 C CA . TYR A 1 106 ? -1.469 5.039 6.321 1.00 97.19 106 TYR A CA 1
ATOM 797 C C . TYR A 1 106 ? -1.887 5.174 4.864 1.00 97.19 106 TYR A C 1
ATOM 799 O O . TYR A 1 106 ? -1.044 5.375 3.990 1.00 97.19 106 TYR A O 1
ATOM 807 N N . LEU A 1 107 ? -3.182 5.037 4.608 1.00 97.38 107 LEU A N 1
ATOM 808 C CA . LEU A 1 107 ? -3.780 5.137 3.285 1.00 97.38 107 LEU A CA 1
ATOM 809 C C . LEU A 1 107 ? -4.759 6.317 3.274 1.00 97.38 107 LEU A C 1
ATOM 811 O O . LEU A 1 107 ? -5.504 6.508 4.239 1.00 97.38 107 LEU A O 1
ATOM 815 N N . ASN A 1 108 ? -4.803 7.070 2.174 1.00 97.38 108 ASN A N 1
ATOM 816 C CA . ASN A 1 108 ? -5.756 8.175 1.960 1.00 97.38 108 ASN A CA 1
ATOM 817 C C . ASN A 1 108 ? -7.161 7.718 1.517 1.00 97.38 108 ASN A C 1
ATOM 819 O O . ASN A 1 108 ? -7.835 8.427 0.776 1.00 97.38 108 ASN A O 1
ATOM 823 N N . ILE A 1 109 ? -7.569 6.524 1.944 1.00 96.62 109 ILE A N 1
ATOM 824 C CA . ILE A 1 109 ? -8.900 5.960 1.712 1.00 96.62 109 ILE A CA 1
ATOM 825 C C . ILE A 1 109 ? -9.461 5.431 3.023 1.00 96.62 109 ILE A C 1
ATOM 827 O O . ILE A 1 109 ? -8.709 4.917 3.860 1.00 96.62 109 ILE A O 1
ATOM 831 N N . GLY A 1 110 ? -10.772 5.533 3.201 1.00 95.94 110 GLY A N 1
ATOM 832 C CA . GLY A 1 110 ? -11.439 5.158 4.446 1.00 95.94 110 GLY A CA 1
ATOM 833 C C . GLY A 1 110 ? -12.834 4.581 4.239 1.00 95.94 110 GLY A C 1
ATOM 834 O O . GLY A 1 110 ? -13.169 4.036 3.190 1.00 95.94 110 GLY A O 1
ATOM 835 N N . LYS A 1 111 ? -13.669 4.684 5.270 1.00 95.81 111 LYS A N 1
ATOM 836 C CA . LYS A 1 111 ? -15.053 4.194 5.268 1.00 95.81 111 LYS A CA 1
ATOM 837 C C . LYS A 1 111 ? -15.905 4.832 4.174 1.00 95.81 111 LYS A C 1
ATOM 839 O O . LYS A 1 111 ? -16.784 4.157 3.646 1.00 95.81 111 LYS A O 1
ATOM 844 N N . PHE A 1 112 ? -15.654 6.095 3.820 1.00 95.25 112 PHE A N 1
ATOM 845 C CA . PHE A 1 112 ? -16.360 6.748 2.711 1.00 95.25 112 PHE A CA 1
ATOM 846 C C . PHE A 1 112 ? -16.066 6.101 1.352 1.00 95.25 112 PHE A C 1
ATOM 848 O O . PHE A 1 112 ? -16.895 6.189 0.450 1.00 95.25 112 PHE A O 1
ATOM 855 N N . ASP A 1 113 ? -14.956 5.372 1.243 1.00 94.50 113 ASP A N 1
ATOM 856 C CA . ASP A 1 113 ? -14.553 4.617 0.057 1.00 94.50 113 ASP A CA 1
ATOM 857 C C . ASP A 1 113 ? -14.891 3.117 0.167 1.00 94.50 113 ASP A C 1
ATOM 859 O O . ASP A 1 113 ? -14.323 2.301 -0.557 1.00 94.50 113 ASP A O 1
ATOM 863 N N . ASP A 1 114 ? -15.788 2.719 1.080 1.00 93.81 114 ASP A N 1
ATOM 864 C CA . ASP A 1 114 ? -16.150 1.310 1.331 1.00 93.81 114 ASP A CA 1
ATOM 865 C C . ASP A 1 114 ? -14.959 0.442 1.800 1.00 93.81 114 ASP A C 1
ATOM 867 O O . ASP A 1 114 ? -14.845 -0.744 1.474 1.00 93.81 114 ASP A O 1
ATOM 871 N N . VAL A 1 115 ? -14.037 1.036 2.568 1.00 94.75 115 VAL A N 1
ATOM 872 C CA . VAL A 1 115 ? -12.930 0.307 3.206 1.00 94.75 115 VAL A CA 1
ATOM 873 C C . VAL A 1 115 ? -13.352 -0.208 4.580 1.00 94.75 115 VAL A C 1
ATOM 875 O O . VAL A 1 115 ? -13.772 0.562 5.450 1.00 94.75 115 VAL A O 1
ATOM 878 N N . ALA A 1 116 ? -13.181 -1.510 4.803 1.00 95.25 116 ALA A N 1
ATOM 879 C CA . ALA A 1 116 ? -13.474 -2.187 6.060 1.00 95.25 116 ALA A CA 1
ATOM 880 C C . ALA A 1 116 ? -12.209 -2.773 6.711 1.00 95.25 116 ALA A C 1
ATOM 882 O O . ALA A 1 116 ? -11.193 -3.037 6.067 1.00 95.25 116 ALA A O 1
ATOM 883 N N . VAL A 1 117 ? -12.275 -3.002 8.025 1.00 96.44 117 VAL A N 1
ATOM 884 C CA . VAL A 1 117 ? -11.214 -3.710 8.756 1.00 96.44 117 VAL A CA 1
ATOM 885 C C . VAL A 1 117 ? -11.133 -5.153 8.256 1.00 96.44 117 VAL A C 1
ATOM 887 O O . VAL A 1 117 ? -12.154 -5.806 8.061 1.00 96.44 117 VAL A O 1
ATOM 890 N N . GLY A 1 118 ? -9.914 -5.650 8.054 1.00 95.31 118 GLY A N 1
ATOM 891 C CA . GLY A 1 118 ? -9.647 -6.975 7.499 1.00 95.31 118 GLY A CA 1
ATOM 892 C C . GLY A 1 118 ? -9.479 -6.994 5.979 1.00 95.31 118 GLY A C 1
ATOM 893 O O . GLY A 1 118 ? -8.938 -7.973 5.461 1.00 95.31 118 GLY A O 1
ATOM 894 N N . ASP A 1 119 ? -9.854 -5.917 5.277 1.00 95.12 119 ASP A N 1
ATOM 895 C CA . ASP A 1 119 ? -9.632 -5.799 3.837 1.00 95.12 119 ASP A CA 1
ATOM 896 C C . ASP A 1 119 ? -8.151 -5.885 3.482 1.00 95.12 119 ASP A C 1
ATOM 898 O O . ASP A 1 119 ? -7.285 -5.382 4.199 1.00 95.12 119 ASP A O 1
ATOM 902 N N . VAL A 1 120 ? -7.865 -6.483 2.327 1.00 96.38 120 VAL A N 1
ATOM 903 C CA . VAL A 1 120 ? -6.506 -6.596 1.799 1.00 96.38 120 VAL A CA 1
ATOM 904 C C . VAL A 1 120 ? -6.358 -5.709 0.572 1.00 96.38 120 VAL A C 1
ATOM 906 O O . VAL A 1 120 ? -7.180 -5.748 -0.343 1.00 96.38 120 VAL A O 1
ATOM 909 N N . PHE A 1 121 ? -5.281 -4.936 0.533 1.00 96.56 121 PHE A N 1
ATOM 910 C CA . PHE A 1 121 ? -4.912 -4.055 -0.566 1.00 96.56 121 PHE A CA 1
ATOM 911 C C . PHE A 1 121 ? -3.604 -4.510 -1.198 1.00 96.56 121 PHE A C 1
ATOM 913 O O . PHE A 1 121 ? -2.642 -4.847 -0.510 1.00 96.56 121 PHE A O 1
ATOM 920 N N . HIS A 1 122 ? -3.563 -4.503 -2.525 1.00 96.56 122 HIS A N 1
ATOM 921 C CA . HIS A 1 122 ? -2.338 -4.642 -3.296 1.00 96.56 122 HIS A CA 1
ATOM 922 C C . HIS A 1 122 ? -1.667 -3.286 -3.442 1.00 96.56 122 HIS A C 1
ATOM 924 O O . HIS A 1 122 ? -2.324 -2.314 -3.818 1.00 96.56 122 HIS A O 1
ATOM 930 N N . VAL A 1 123 ? -0.365 -3.254 -3.178 1.00 96.75 123 VAL A N 1
ATOM 931 C CA . VAL A 1 123 ? 0.487 -2.081 -3.360 1.00 96.75 123 VAL A CA 1
ATOM 932 C C . VAL A 1 123 ? 1.191 -2.187 -4.706 1.00 96.75 123 VAL A C 1
ATOM 934 O O . VAL A 1 123 ? 1.796 -3.219 -5.020 1.00 96.75 123 VAL A O 1
ATOM 937 N N . PHE A 1 124 ? 1.101 -1.116 -5.484 1.00 96.00 124 PHE A N 1
ATOM 938 C CA . PHE A 1 124 ? 1.677 -0.973 -6.808 1.00 96.00 124 PHE A CA 1
ATOM 939 C C . PHE A 1 124 ? 2.675 0.174 -6.822 1.00 96.00 124 PHE A C 1
ATOM 941 O O . PHE A 1 124 ? 2.397 1.251 -6.289 1.00 96.00 124 PHE A O 1
ATOM 948 N N . ARG A 1 125 ? 3.798 -0.048 -7.501 1.00 94.25 125 ARG A N 1
ATOM 949 C CA . ARG A 1 125 ? 4.753 1.000 -7.838 1.00 94.25 125 ARG A CA 1
ATOM 950 C C . ARG A 1 125 ? 4.840 1.181 -9.335 1.00 94.25 125 ARG A C 1
ATOM 952 O O . ARG A 1 125 ? 4.883 0.203 -10.073 1.00 94.25 125 ARG A O 1
ATOM 959 N N . ASP A 1 126 ? 4.929 2.431 -9.745 1.00 92.50 126 ASP A N 1
ATOM 960 C CA . ASP A 1 126 ? 5.117 2.797 -11.134 1.00 92.50 126 ASP A CA 1
ATOM 961 C C . ASP A 1 126 ? 6.607 2.779 -11.452 1.00 92.50 126 ASP A C 1
ATOM 963 O O . ASP A 1 126 ? 7.392 3.520 -10.862 1.00 92.50 126 ASP A O 1
ATOM 967 N N . VAL A 1 127 ? 6.996 1.877 -12.347 1.00 91.44 127 VAL A N 1
ATOM 968 C CA . VAL A 1 127 ? 8.379 1.728 -12.800 1.00 91.44 127 VAL A CA 1
ATOM 969 C C . VAL A 1 127 ? 8.498 2.368 -14.169 1.00 91.44 127 VAL A C 1
ATOM 971 O O . VAL A 1 127 ? 7.761 2.003 -15.085 1.00 91.44 127 VAL A O 1
ATOM 974 N N . ALA A 1 128 ? 9.419 3.319 -14.296 1.00 90.94 128 ALA A N 1
ATOM 975 C CA . ALA A 1 128 ? 9.727 3.946 -15.568 1.00 90.94 128 ALA A CA 1
ATOM 976 C C . ALA A 1 128 ? 10.461 2.959 -16.486 1.00 90.94 128 ALA A C 1
ATOM 978 O O . ALA A 1 128 ? 11.511 2.420 -16.130 1.00 90.94 128 ALA A O 1
ATOM 979 N N . VAL A 1 129 ? 9.926 2.755 -17.682 1.00 89.94 129 VAL A N 1
ATOM 980 C CA . VAL A 1 129 ? 10.632 2.125 -18.795 1.00 89.94 129 VAL A CA 1
ATOM 981 C C . VAL A 1 129 ? 11.377 3.228 -19.525 1.00 89.94 129 VAL A C 1
ATOM 983 O O . VAL A 1 129 ? 10.755 4.120 -20.094 1.00 89.94 129 VAL A O 1
ATOM 986 N N . VAL A 1 130 ? 12.704 3.194 -19.471 1.00 88.94 130 VAL A N 1
ATOM 987 C CA . VAL A 1 130 ? 13.566 4.221 -20.068 1.00 88.94 130 VAL A CA 1
ATOM 988 C C . VAL A 1 130 ? 14.106 3.714 -21.399 1.00 88.94 130 VAL A C 1
ATOM 990 O O . VAL A 1 130 ? 14.629 2.599 -21.466 1.00 88.94 130 VAL A O 1
ATOM 993 N N . ASP A 1 131 ? 14.006 4.532 -22.447 1.00 87.44 131 ASP A N 1
ATOM 994 C CA . ASP A 1 131 ? 14.748 4.282 -23.684 1.00 87.44 131 ASP A CA 1
ATOM 995 C C . ASP A 1 131 ? 16.217 4.636 -23.441 1.00 87.44 131 ASP A C 1
ATOM 997 O O . ASP A 1 131 ? 16.558 5.783 -23.152 1.00 87.44 131 ASP A O 1
ATOM 1001 N N . VAL A 1 132 ? 17.101 3.648 -23.560 1.00 85.75 132 VAL A N 1
ATOM 1002 C CA . VAL A 1 132 ? 18.543 3.806 -23.314 1.00 85.75 132 VAL A CA 1
ATOM 1003 C C . VAL A 1 132 ? 19.183 4.815 -24.280 1.00 85.75 132 VAL A C 1
ATOM 1005 O O . VAL A 1 132 ? 20.228 5.383 -23.971 1.00 85.75 132 VAL A O 1
ATOM 1008 N N . THR A 1 133 ? 18.556 5.058 -25.432 1.00 90.81 133 THR A N 1
ATOM 1009 C CA . THR A 1 133 ? 19.029 5.986 -26.468 1.00 90.81 133 THR A CA 1
ATOM 1010 C C . THR A 1 133 ? 18.708 7.440 -26.126 1.00 90.81 133 THR A C 1
ATOM 1012 O O . THR A 1 133 ? 19.536 8.320 -26.350 1.00 90.81 133 THR A O 1
ATOM 1015 N N . LEU A 1 134 ? 17.508 7.694 -25.592 1.00 88.00 134 LEU A N 1
ATOM 1016 C CA . LEU A 1 134 ? 17.011 9.040 -25.278 1.00 88.00 134 LEU A CA 1
ATOM 1017 C C . LEU A 1 134 ? 17.252 9.428 -23.813 1.00 88.00 134 LEU A C 1
ATOM 1019 O O . LEU A 1 134 ? 17.309 10.610 -23.493 1.00 88.00 134 LEU A O 1
ATOM 1023 N N . GLY A 1 135 ? 17.394 8.445 -22.921 1.00 85.62 135 GLY A N 1
ATOM 1024 C CA . GLY A 1 135 ? 17.526 8.654 -21.477 1.00 85.62 135 GLY A CA 1
ATOM 1025 C C . GLY A 1 135 ? 16.237 9.116 -20.788 1.00 85.62 135 GLY A C 1
ATOM 1026 O O . GLY A 1 135 ? 16.249 9.361 -19.584 1.00 85.62 135 GLY A O 1
ATOM 1027 N N . GLU A 1 136 ? 15.128 9.223 -21.523 1.00 86.44 136 GLU A N 1
ATOM 1028 C CA . GLU A 1 136 ? 13.834 9.676 -21.016 1.00 86.44 136 GLU A CA 1
ATOM 1029 C C . GLU A 1 136 ? 12.887 8.497 -20.722 1.00 86.44 136 GLU A C 1
ATOM 1031 O O . GLU A 1 136 ? 12.953 7.455 -21.388 1.00 86.44 136 GLU A O 1
ATOM 1036 N N . PRO A 1 137 ? 11.997 8.632 -19.718 1.00 84.69 137 PRO A N 1
ATOM 1037 C CA . PRO A 1 137 ? 10.980 7.629 -19.439 1.00 84.69 137 PRO A CA 1
ATOM 1038 C C . PRO A 1 137 ? 9.932 7.612 -20.559 1.00 84.69 137 PRO A C 1
ATOM 1040 O O . PRO A 1 137 ? 9.231 8.596 -20.783 1.00 84.69 137 PRO A O 1
ATOM 1043 N N . LEU A 1 138 ? 9.805 6.471 -21.231 1.00 89.88 138 LEU A N 1
ATOM 1044 C CA . LEU A 1 138 ? 8.812 6.233 -22.276 1.00 89.88 138 LEU A CA 1
ATOM 1045 C C . LEU A 1 138 ? 7.426 5.968 -21.675 1.00 89.88 138 LEU A C 1
ATOM 1047 O O . LEU A 1 138 ? 6.424 6.513 -22.132 1.00 89.88 138 LEU A O 1
ATOM 1051 N N . GLU A 1 139 ? 7.368 5.119 -20.646 1.00 91.38 139 GLU A N 1
ATOM 1052 C CA . GLU A 1 139 ? 6.118 4.676 -20.024 1.00 91.38 139 GLU A CA 1
ATOM 1053 C C . GLU A 1 139 ? 6.324 4.289 -18.553 1.00 91.38 139 GLU A C 1
ATOM 1055 O O . GLU A 1 139 ? 7.414 3.883 -18.150 1.00 91.38 139 GLU A O 1
ATOM 1060 N N . PHE A 1 140 ? 5.262 4.381 -17.747 1.00 91.31 140 PHE A N 1
ATOM 1061 C CA . PHE A 1 140 ? 5.229 3.899 -16.367 1.00 91.31 140 PHE A CA 1
ATOM 1062 C C . PHE A 1 140 ? 4.376 2.638 -16.239 1.00 91.31 140 PHE A C 1
ATOM 1064 O O . PHE A 1 140 ? 3.157 2.676 -16.419 1.00 91.31 140 PHE A O 1
ATOM 1071 N N . ILE A 1 141 ? 5.002 1.528 -15.849 1.00 92.88 141 ILE A N 1
ATOM 1072 C CA . ILE A 1 141 ? 4.313 0.249 -15.662 1.00 92.88 141 ILE A CA 1
ATOM 1073 C C . ILE A 1 141 ? 3.991 0.048 -14.173 1.00 92.88 141 ILE A C 1
ATOM 1075 O O . ILE A 1 141 ? 4.910 0.069 -13.351 1.00 92.88 141 ILE A O 1
ATOM 1079 N N . PRO A 1 142 ? 2.719 -0.195 -13.793 1.00 93.81 142 PRO A N 1
ATOM 1080 C CA . PRO A 1 142 ? 2.360 -0.512 -12.416 1.00 93.81 142 PRO A CA 1
ATOM 1081 C C . PRO A 1 142 ? 2.756 -1.944 -12.049 1.00 93.81 142 PRO A C 1
ATOM 1083 O O . PRO A 1 142 ? 2.171 -2.917 -12.528 1.00 93.81 142 PRO A O 1
ATOM 1086 N N . VAL A 1 143 ? 3.687 -2.080 -11.115 1.00 93.88 143 VAL A N 1
ATOM 1087 C CA . VAL A 1 143 ? 4.191 -3.360 -10.616 1.00 93.88 143 VAL A CA 1
ATOM 1088 C C . VAL A 1 143 ? 3.650 -3.612 -9.214 1.00 93.88 143 VAL A C 1
ATOM 1090 O O . VAL A 1 143 ? 3.924 -2.855 -8.283 1.00 93.88 143 VAL A O 1
ATOM 1093 N N . LYS A 1 144 ? 2.888 -4.696 -9.042 1.00 94.75 144 LYS A N 1
ATOM 1094 C CA . LYS A 1 144 ? 2.459 -5.171 -7.718 1.00 94.75 144 LYS A CA 1
ATOM 1095 C C . LYS A 1 144 ? 3.660 -5.754 -6.975 1.00 94.75 144 LYS A C 1
ATOM 1097 O O . LYS A 1 144 ? 4.277 -6.681 -7.489 1.00 94.75 144 LYS A O 1
ATOM 1102 N N . PHE A 1 145 ? 3.917 -5.313 -5.744 1.00 95.38 145 PHE A N 1
ATOM 1103 C CA . PHE A 1 145 ? 5.025 -5.867 -4.947 1.00 95.38 145 PHE A CA 1
ATOM 1104 C C . PHE A 1 145 ? 4.709 -6.140 -3.470 1.00 95.38 145 PHE A C 1
ATOM 1106 O O . PHE A 1 145 ? 5.483 -6.829 -2.809 1.00 95.38 145 PHE A O 1
ATOM 1113 N N . ALA A 1 146 ? 3.583 -5.662 -2.932 1.00 95.75 146 ALA A N 1
ATOM 1114 C CA . ALA A 1 146 ? 3.209 -5.934 -1.543 1.00 95.75 146 ALA A CA 1
ATOM 1115 C C . ALA A 1 146 ? 1.694 -6.064 -1.340 1.00 95.75 146 ALA A C 1
ATOM 1117 O O . ALA A 1 146 ? 0.889 -5.659 -2.186 1.00 95.75 146 ALA A O 1
ATOM 1118 N N . GLU A 1 147 ? 1.315 -6.641 -0.201 1.00 96.50 147 GLU A N 1
ATOM 1119 C CA . GLU A 1 147 ? -0.060 -6.726 0.285 1.00 96.50 147 GLU A CA 1
ATOM 1120 C C . GLU A 1 147 ? -0.154 -6.125 1.694 1.00 96.50 147 GLU A C 1
ATOM 1122 O O . GLU A 1 147 ? 0.644 -6.453 2.575 1.00 96.50 147 GLU A O 1
ATOM 1127 N N . ILE A 1 148 ? -1.132 -5.246 1.906 1.00 97.06 148 ILE A N 1
ATOM 1128 C CA . ILE A 1 148 ? -1.418 -4.600 3.192 1.00 97.06 148 ILE A CA 1
ATOM 1129 C C . ILE A 1 148 ? -2.805 -5.037 3.651 1.00 97.06 148 ILE A C 1
ATOM 1131 O O . ILE A 1 148 ? -3.752 -4.973 2.870 1.00 97.06 148 ILE A O 1
ATOM 1135 N N . GLN A 1 149 ? -2.938 -5.446 4.910 1.00 97.19 149 GLN A N 1
ATOM 1136 C CA . GLN A 1 149 ? -4.232 -5.693 5.539 1.00 97.19 149 GLN A CA 1
ATOM 1137 C C . GLN A 1 149 ? -4.643 -4.494 6.395 1.00 97.19 149 GLN A C 1
ATOM 1139 O O . GLN A 1 149 ? -3.852 -4.015 7.210 1.00 97.19 149 GLN A O 1
ATOM 1144 N N . ILE A 1 150 ? -5.879 -4.025 6.235 1.00 97.31 150 ILE A N 1
ATOM 1145 C CA . ILE A 1 150 ? -6.435 -2.913 7.008 1.00 97.31 150 ILE A CA 1
ATOM 1146 C C . ILE A 1 150 ? -6.706 -3.364 8.442 1.00 97.31 150 ILE A C 1
ATOM 1148 O O . ILE A 1 150 ? -7.508 -4.264 8.685 1.00 97.31 150 ILE A O 1
ATOM 1152 N N . THR A 1 151 ? -6.061 -2.707 9.402 1.00 97.00 151 THR A N 1
ATOM 1153 C CA . THR A 1 151 ? -6.277 -2.920 10.840 1.00 97.00 151 THR A CA 1
ATOM 1154 C C . THR A 1 151 ? -7.246 -1.907 11.432 1.00 97.00 151 THR A C 1
ATOM 1156 O O . THR A 1 151 ? -7.904 -2.195 12.427 1.00 97.00 151 THR A O 1
ATOM 1159 N N . PHE A 1 152 ? -7.346 -0.721 10.830 1.00 97.00 152 PHE A N 1
ATOM 1160 C CA . PHE A 1 152 ? -8.268 0.326 11.251 1.00 97.00 152 PHE A CA 1
ATOM 1161 C C . PHE A 1 152 ? -8.762 1.123 10.042 1.00 97.00 152 PHE A C 1
ATOM 1163 O O . PHE A 1 152 ? -7.969 1.499 9.183 1.00 97.00 152 PHE A O 1
ATOM 1170 N N . ALA A 1 153 ? -10.060 1.421 10.002 1.00 97.19 153 ALA A N 1
ATOM 1171 C CA . ALA A 1 153 ? -10.673 2.265 8.981 1.00 97.19 153 ALA A CA 1
ATOM 1172 C C . ALA A 1 153 ? -11.328 3.490 9.642 1.00 97.19 153 ALA A C 1
ATOM 1174 O O . ALA A 1 153 ? -12.313 3.365 10.379 1.00 97.19 153 ALA A O 1
ATOM 1175 N N . GLY A 1 154 ? -10.760 4.669 9.396 1.00 96.44 154 GLY A N 1
ATOM 1176 C CA . GLY A 1 154 ? -11.355 5.970 9.699 1.00 96.44 154 GLY A CA 1
ATOM 1177 C C . GLY A 1 154 ? -12.306 6.417 8.588 1.00 96.44 154 GLY A C 1
ATOM 1178 O O . GLY A 1 154 ? -12.641 5.641 7.700 1.00 96.44 154 GLY A O 1
ATOM 1179 N N . GLU A 1 155 ? -12.769 7.664 8.635 1.00 96.06 155 GLU A N 1
ATOM 1180 C CA . GLU A 1 155 ? -13.719 8.198 7.645 1.00 96.06 155 GLU A CA 1
ATOM 1181 C C . GLU A 1 155 ? -13.089 8.328 6.253 1.00 96.06 155 GLU A C 1
ATOM 1183 O O . GLU A 1 155 ? -13.567 7.715 5.301 1.00 96.06 155 GLU A O 1
ATOM 1188 N N . SER A 1 156 ? -11.972 9.053 6.167 1.00 95.75 156 SER A N 1
ATOM 1189 C CA . SER A 1 156 ? -11.222 9.334 4.932 1.00 95.75 156 SER A CA 1
ATOM 1190 C C . SER A 1 156 ? -9.837 8.687 4.884 1.00 95.75 156 SER A C 1
ATOM 1192 O O . SER A 1 156 ? -9.131 8.789 3.888 1.00 95.75 156 SER A O 1
ATOM 1194 N N . THR A 1 157 ? -9.410 8.052 5.975 1.00 96.88 157 THR A N 1
ATOM 1195 C CA . THR A 1 157 ? -8.087 7.431 6.081 1.00 96.88 157 THR A CA 1
ATOM 1196 C C . THR A 1 157 ? -8.186 6.068 6.729 1.00 96.88 157 THR A C 1
ATOM 1198 O O . THR A 1 157 ? -9.090 5.798 7.523 1.00 96.88 157 THR A O 1
ATOM 1201 N N . SER A 1 158 ? -7.236 5.199 6.417 1.00 97.38 158 SER A N 1
ATOM 1202 C CA . SER A 1 158 ? -7.136 3.876 7.018 1.00 97.38 158 SER A CA 1
ATOM 1203 C C . SER A 1 158 ? -5.694 3.553 7.367 1.00 97.38 158 SER A C 1
ATOM 1205 O O . SER A 1 158 ? -4.747 4.133 6.835 1.00 97.38 158 SER A O 1
ATOM 1207 N N . VAL A 1 159 ? -5.542 2.643 8.321 1.00 97.12 159 VAL A N 1
ATOM 1208 C CA . VAL A 1 159 ? -4.255 2.146 8.788 1.00 97.12 159 VAL A CA 1
ATOM 1209 C C . VAL A 1 159 ? -4.203 0.662 8.501 1.00 97.12 159 VAL A C 1
ATOM 1211 O O . VAL A 1 159 ? -5.131 -0.080 8.838 1.00 97.12 159 VAL A O 1
ATOM 1214 N N . GLY A 1 160 ? -3.108 0.232 7.893 1.00 96.56 160 GLY A N 1
ATOM 1215 C CA . GLY A 1 160 ? -2.865 -1.162 7.589 1.00 96.56 160 GLY A CA 1
ATOM 1216 C C . GLY A 1 160 ? -1.484 -1.635 8.006 1.00 96.56 160 GLY A C 1
ATOM 1217 O O . GLY A 1 160 ? -0.555 -0.855 8.236 1.00 96.56 160 GLY A O 1
ATOM 1218 N N . ARG A 1 161 ? -1.354 -2.955 8.088 1.00 96.44 161 ARG A N 1
ATOM 1219 C CA . ARG A 1 161 ? -0.098 -3.653 8.361 1.00 96.44 161 ARG A CA 1
ATOM 1220 C C . ARG A 1 161 ? 0.298 -4.492 7.159 1.00 96.44 161 ARG A C 1
ATOM 1222 O O . ARG A 1 161 ? -0.554 -4.988 6.425 1.00 96.44 161 ARG A O 1
ATOM 1229 N N . LEU A 1 162 ? 1.604 -4.635 6.958 1.00 95.88 162 LEU A N 1
ATOM 1230 C CA . LEU A 1 162 ? 2.143 -5.478 5.897 1.00 95.88 162 LEU A CA 1
ATOM 1231 C C . LEU A 1 162 ? 1.731 -6.933 6.145 1.00 95.88 162 LEU A C 1
ATOM 1233 O O . LEU A 1 162 ? 2.079 -7.501 7.178 1.00 95.88 162 LEU A O 1
ATOM 1237 N N . LEU A 1 163 ? 1.017 -7.519 5.186 1.00 94.75 163 LEU A N 1
ATOM 1238 C CA . LEU A 1 163 ? 0.648 -8.932 5.194 1.00 94.75 163 LEU A CA 1
ATOM 1239 C C . LEU A 1 163 ? 1.733 -9.780 4.522 1.00 94.75 163 LEU A C 1
ATOM 1241 O O . LEU A 1 163 ? 2.073 -10.857 5.000 1.00 94.75 163 LEU A O 1
ATOM 1245 N N . GLY A 1 164 ? 2.299 -9.280 3.422 1.00 93.44 164 GLY A N 1
ATOM 1246 C CA . GLY A 1 164 ? 3.360 -9.965 2.694 1.00 93.44 164 GLY A CA 1
ATOM 1247 C C . GLY A 1 164 ? 3.957 -9.112 1.581 1.00 93.44 164 GLY A C 1
ATOM 1248 O O . GLY A 1 164 ? 3.352 -8.139 1.128 1.00 93.44 164 GLY A O 1
ATOM 1249 N N . MET A 1 165 ? 5.153 -9.492 1.140 1.00 93.75 165 MET A N 1
ATOM 1250 C CA . MET A 1 165 ? 5.807 -8.939 -0.045 1.00 93.75 165 MET A CA 1
ATOM 1251 C C . MET A 1 165 ? 5.924 -10.019 -1.115 1.00 93.75 165 MET A C 1
ATOM 1253 O O . MET A 1 165 ? 6.060 -11.202 -0.805 1.00 93.75 165 MET A O 1
ATOM 1257 N N . VAL A 1 166 ? 5.857 -9.602 -2.374 1.00 91.94 166 VAL A N 1
ATOM 1258 C CA . VAL A 1 166 ? 6.173 -10.457 -3.518 1.00 91.94 166 VAL A CA 1
ATOM 1259 C C . VAL A 1 166 ? 7.682 -10.715 -3.524 1.00 91.94 166 VAL A C 1
ATOM 1261 O O . VAL A 1 166 ? 8.458 -9.835 -3.153 1.00 91.94 166 VAL A O 1
ATOM 1264 N N . ASP A 1 167 ? 8.099 -11.919 -3.922 1.00 88.50 167 ASP A N 1
ATOM 1265 C CA . ASP A 1 167 ? 9.518 -12.279 -4.003 1.00 88.50 167 ASP A CA 1
ATOM 1266 C C . ASP A 1 167 ? 10.260 -11.306 -4.943 1.00 88.50 167 ASP A C 1
ATOM 1268 O O . ASP A 1 167 ? 9.906 -11.235 -6.127 1.00 88.50 167 ASP A O 1
ATOM 1272 N N . PRO A 1 168 ? 11.301 -10.591 -4.467 1.00 84.75 168 PRO A N 1
ATOM 1273 C CA . PRO A 1 168 ? 12.077 -9.660 -5.282 1.00 84.75 168 PRO A CA 1
ATOM 1274 C C . PRO A 1 168 ? 12.636 -10.265 -6.570 1.00 84.75 168 PRO A C 1
ATOM 1276 O O . PRO A 1 168 ? 12.827 -9.541 -7.541 1.00 84.75 168 PRO A O 1
ATOM 1279 N N . ARG A 1 169 ? 12.880 -11.582 -6.610 1.00 87.31 169 ARG A N 1
ATOM 1280 C CA . ARG A 1 169 ? 13.389 -12.268 -7.813 1.00 87.31 169 ARG A CA 1
ATOM 1281 C C . ARG A 1 169 ? 12.370 -12.342 -8.947 1.00 87.31 169 ARG A C 1
ATOM 1283 O O . ARG A 1 169 ? 12.758 -12.484 -10.100 1.00 87.31 169 ARG A O 1
ATOM 1290 N N . SER A 1 170 ? 11.085 -12.277 -8.612 1.00 87.25 170 SER A N 1
ATOM 1291 C CA . SER A 1 170 ? 9.982 -12.294 -9.579 1.00 87.25 170 SER A CA 1
ATOM 1292 C C . SER A 1 170 ? 9.590 -10.898 -10.068 1.00 87.25 170 SER A C 1
ATOM 1294 O O . SER A 1 170 ? 8.770 -10.771 -10.975 1.00 87.25 170 SER A O 1
ATOM 1296 N N . LEU A 1 171 ? 10.161 -9.853 -9.464 1.00 86.50 171 LEU A N 1
ATOM 1297 C CA . LEU A 1 171 ? 9.869 -8.466 -9.791 1.00 86.50 171 LEU A CA 1
ATOM 1298 C C . LEU A 1 171 ? 10.902 -7.921 -10.789 1.00 86.50 171 LEU A C 1
ATOM 1300 O O . LEU A 1 171 ? 12.073 -8.307 -10.741 1.00 86.50 171 LEU A O 1
ATOM 1304 N N . PRO A 1 172 ? 10.510 -6.982 -11.670 1.00 86.12 172 PRO A N 1
ATOM 1305 C CA . PRO A 1 172 ? 11.488 -6.144 -12.353 1.00 86.12 172 PRO A CA 1
ATOM 1306 C C . PRO A 1 172 ? 12.356 -5.418 -11.316 1.00 86.12 172 PRO A C 1
ATOM 1308 O O . PRO A 1 172 ? 11.945 -5.235 -10.168 1.00 86.12 172 PRO A O 1
ATOM 1311 N N . LYS A 1 173 ? 13.567 -5.003 -11.703 1.00 84.62 173 LYS A N 1
ATOM 1312 C CA . LYS A 1 173 ? 14.477 -4.297 -10.791 1.00 84.62 173 LYS A CA 1
ATOM 1313 C C . LYS A 1 173 ? 13.798 -3.027 -10.269 1.00 84.62 173 LYS A C 1
ATOM 1315 O O . LYS A 1 173 ? 13.570 -2.090 -11.025 1.00 84.62 173 LYS A O 1
ATOM 1320 N N . LEU A 1 174 ? 13.470 -3.029 -8.980 1.00 83.75 174 LEU A N 1
ATOM 1321 C CA . LEU A 1 174 ? 12.990 -1.865 -8.246 1.00 83.75 174 LEU A CA 1
ATOM 1322 C C . LEU A 1 174 ? 14.168 -1.272 -7.478 1.00 83.75 174 LEU A C 1
ATOM 1324 O O . LEU A 1 174 ? 14.870 -2.013 -6.790 1.00 83.75 174 LEU A O 1
ATOM 1328 N N . ASP A 1 175 ? 14.335 0.048 -7.521 1.00 80.38 175 ASP A N 1
ATOM 1329 C CA . ASP A 1 175 ? 15.383 0.733 -6.746 1.00 80.38 175 ASP A CA 1
ATOM 1330 C C . ASP A 1 175 ? 15.232 0.486 -5.238 1.00 80.38 175 ASP A C 1
ATOM 1332 O O . ASP A 1 175 ? 16.209 0.358 -4.501 1.00 80.38 175 ASP A O 1
ATOM 1336 N N . TYR A 1 176 ? 13.983 0.354 -4.781 1.00 82.31 176 TYR A N 1
ATOM 1337 C CA . TYR A 1 176 ? 13.645 0.138 -3.380 1.00 82.31 176 TYR A CA 1
ATOM 1338 C C . TYR A 1 176 ? 12.591 -0.962 -3.234 1.00 82.31 176 TYR A C 1
ATOM 1340 O O . TYR A 1 176 ? 11.437 -0.775 -3.592 1.00 82.31 176 TYR A O 1
ATOM 1348 N N . ALA A 1 177 ? 12.922 -2.095 -2.617 1.00 84.88 177 ALA A N 1
ATOM 1349 C CA . ALA A 1 177 ? 11.951 -3.168 -2.343 1.00 84.88 177 ALA A CA 1
ATOM 1350 C C . ALA A 1 177 ? 11.083 -2.910 -1.087 1.00 84.88 177 ALA A C 1
ATOM 1352 O O . ALA A 1 177 ? 10.577 -3.838 -0.461 1.00 84.88 177 ALA A O 1
ATOM 1353 N N . VAL A 1 178 ? 10.934 -1.649 -0.674 1.00 91.62 178 VAL A N 1
ATOM 1354 C CA . VAL A 1 178 ? 10.148 -1.240 0.499 1.00 91.62 178 VAL A CA 1
ATOM 1355 C C . VAL A 1 178 ? 8.965 -0.384 0.073 1.00 91.62 178 VAL A C 1
ATOM 1357 O O . VAL A 1 178 ? 9.059 0.345 -0.908 1.00 91.62 178 VAL A O 1
ATOM 1360 N N . ILE A 1 179 ? 7.862 -0.447 0.823 1.00 94.31 179 ILE A N 1
ATOM 1361 C CA . ILE A 1 179 ? 6.710 0.445 0.627 1.00 94.31 179 ILE A CA 1
ATOM 1362 C C . ILE A 1 179 ? 7.117 1.892 0.927 1.00 94.31 179 ILE A C 1
ATOM 1364 O O . ILE A 1 179 ? 7.711 2.157 1.980 1.00 94.31 179 ILE A O 1
ATOM 1368 N N . MET A 1 180 ? 6.771 2.792 0.010 1.00 94.19 180 MET A N 1
ATOM 1369 C CA . MET A 1 180 ? 7.063 4.221 0.032 1.00 94.19 180 MET A CA 1
ATOM 1370 C C . MET A 1 180 ? 5.778 5.053 -0.001 1.00 94.19 180 MET A C 1
ATOM 1372 O O . MET A 1 180 ? 4.695 4.573 -0.330 1.00 94.19 180 MET A O 1
ATOM 1376 N N . VAL A 1 181 ? 5.921 6.324 0.365 1.00 95.25 181 VAL A N 1
ATOM 1377 C CA . VAL A 1 181 ? 4.863 7.329 0.233 1.00 95.25 181 VAL A CA 1
ATOM 1378 C C . VAL A 1 181 ? 4.597 7.565 -1.255 1.00 95.25 181 VAL A C 1
ATOM 1380 O O . VAL A 1 181 ? 5.542 7.646 -2.037 1.00 95.25 181 VAL A O 1
ATOM 1383 N N . GLY A 1 182 ? 3.325 7.657 -1.638 1.00 95.00 182 GLY A N 1
ATOM 1384 C CA . GLY A 1 182 ? 2.887 7.788 -3.031 1.00 95.00 182 GLY A CA 1
ATOM 1385 C C . GLY A 1 182 ? 2.703 6.458 -3.768 1.00 95.00 182 GLY A C 1
ATOM 1386 O O . GLY A 1 182 ? 2.193 6.453 -4.885 1.00 95.00 182 GLY A O 1
ATOM 1387 N N . ASP A 1 183 ? 3.057 5.315 -3.163 1.00 96.25 183 ASP A N 1
ATOM 1388 C CA . ASP A 1 183 ? 2.729 4.019 -3.761 1.00 96.25 183 ASP A CA 1
ATOM 1389 C C . ASP A 1 183 ? 1.205 3.855 -3.855 1.00 96.25 183 ASP A C 1
ATOM 1391 O O . ASP A 1 183 ? 0.468 4.118 -2.897 1.00 96.25 183 ASP A O 1
ATOM 1395 N N . ARG A 1 184 ? 0.729 3.371 -5.004 1.00 96.88 184 ARG A N 1
ATOM 1396 C CA . ARG A 1 184 ? -0.704 3.230 -5.279 1.00 96.88 184 ARG A CA 1
ATOM 1397 C C . ARG A 1 184 ? -1.241 1.961 -4.642 1.00 96.88 184 ARG A C 1
ATOM 1399 O O . ARG A 1 184 ? -0.621 0.903 -4.726 1.00 96.88 184 ARG A O 1
ATOM 1406 N N . VAL A 1 185 ? -2.440 2.024 -4.080 1.00 96.81 185 VAL A N 1
ATOM 1407 C CA . VAL A 1 185 ? -3.118 0.870 -3.486 1.00 96.81 185 VAL A CA 1
ATOM 1408 C C . VAL A 1 185 ? -4.445 0.584 -4.174 1.00 96.81 185 VAL A C 1
ATOM 1410 O O . VAL A 1 185 ? -5.201 1.490 -4.527 1.00 96.81 185 VAL A O 1
ATOM 1413 N N . LYS A 1 186 ? -4.741 -0.702 -4.378 1.00 95.88 186 LYS A N 1
ATOM 1414 C CA . LYS A 1 186 ? -6.035 -1.168 -4.903 1.00 95.88 186 LYS A CA 1
ATOM 1415 C C . LYS A 1 186 ? -6.520 -2.355 -4.085 1.00 95.88 186 LYS A C 1
ATOM 1417 O O . LYS A 1 186 ? -5.728 -3.252 -3.790 1.00 95.88 186 LYS A O 1
ATOM 1422 N N . ARG A 1 187 ? -7.809 -2.383 -3.737 1.00 94.88 187 ARG A N 1
ATOM 1423 C CA . ARG A 1 187 ? -8.394 -3.502 -2.980 1.00 94.88 187 ARG A CA 1
ATOM 1424 C C . ARG A 1 187 ? -8.209 -4.806 -3.757 1.00 94.88 187 ARG A C 1
ATOM 1426 O O . ARG A 1 187 ? -8.465 -4.861 -4.961 1.00 94.88 187 ARG A O 1
ATOM 1433 N N . LYS A 1 188 ? -7.757 -5.852 -3.069 1.00 91.62 188 LYS A N 1
ATOM 1434 C CA . LYS A 1 188 ? -7.682 -7.212 -3.602 1.00 91.62 188 LYS A CA 1
ATOM 1435 C C . LYS A 1 188 ? -9.109 -7.694 -3.823 1.00 91.62 188 LYS A C 1
ATOM 1437 O O . LYS A 1 188 ? -9.827 -7.994 -2.875 1.00 91.62 188 LYS A O 1
ATOM 1442 N N . VAL A 1 189 ? -9.530 -7.745 -5.080 1.00 81.69 189 VAL A N 1
ATOM 1443 C CA . VAL A 1 189 ? -10.836 -8.295 -5.440 1.00 81.69 189 VAL A CA 1
ATOM 1444 C C . VAL A 1 189 ? -10.687 -9.813 -5.498 1.00 81.69 189 VAL A C 1
ATOM 1446 O O . VAL A 1 189 ? -10.318 -10.374 -6.524 1.00 81.69 189 VAL A O 1
ATOM 1449 N N . GLY A 1 190 ? -10.886 -10.475 -4.361 1.00 64.50 190 GLY A N 1
ATOM 1450 C CA . GLY A 1 190 ? -11.136 -11.915 -4.319 1.00 64.50 190 GLY A CA 1
ATOM 1451 C C . GLY A 1 190 ? -12.636 -12.185 -4.418 1.00 64.50 190 GLY A C 1
ATOM 1452 O O . GLY A 1 190 ? -13.439 -11.340 -4.017 1.00 64.50 190 GLY A O 1
ATOM 1453 N N . LEU A 1 191 ? -13.028 -13.364 -4.912 1.00 53.19 191 LEU A N 1
ATOM 1454 C CA . LEU A 1 191 ? -14.354 -13.888 -4.580 1.00 53.19 191 LEU A CA 1
ATOM 1455 C C . LEU A 1 191 ? -14.475 -13.882 -3.048 1.00 53.19 191 LEU A C 1
ATOM 1457 O O . LEU A 1 191 ? -13.516 -14.293 -2.388 1.00 53.19 191 LEU A O 1
ATOM 1461 N N . PRO A 1 192 ? -15.585 -13.387 -2.471 1.00 51.28 192 PRO A N 1
ATOM 1462 C CA . PRO A 1 192 ? -15.770 -13.454 -1.033 1.00 51.28 192 PRO A CA 1
ATOM 1463 C C . PRO A 1 192 ? -15.659 -14.926 -0.640 1.00 51.28 192 PRO A C 1
ATOM 1465 O O . PRO A 1 192 ? -16.450 -15.751 -1.097 1.00 51.28 192 PRO A O 1
ATOM 1468 N N . PHE A 1 193 ? -14.650 -15.273 0.160 1.00 49.38 193 PHE A N 1
ATOM 1469 C CA . PHE A 1 193 ? -14.674 -16.550 0.853 1.00 49.38 193 PHE A CA 1
ATOM 1470 C C . PHE A 1 193 ? -15.945 -16.515 1.689 1.00 49.38 193 PHE A C 1
ATOM 1472 O O . PHE A 1 193 ? -16.089 -15.635 2.538 1.00 49.38 193 PHE A O 1
ATOM 1479 N N . ALA A 1 194 ? -16.893 -17.396 1.366 1.00 44.12 194 ALA A N 1
ATOM 1480 C CA . ALA A 1 194 ? -18.098 -17.574 2.151 1.00 44.12 194 ALA A CA 1
ATOM 1481 C C . ALA A 1 194 ? -17.658 -17.739 3.608 1.00 44.12 194 ALA A C 1
ATOM 1483 O O . ALA A 1 194 ? -16.962 -18.694 3.954 1.00 44.12 194 ALA A O 1
ATOM 1484 N N . SER A 1 195 ? -17.970 -16.747 4.436 1.00 44.75 195 SER A N 1
ATOM 1485 C CA . SER A 1 195 ? -17.770 -16.847 5.869 1.00 44.75 195 SER A CA 1
ATOM 1486 C C . SER A 1 195 ? -18.713 -17.943 6.345 1.00 44.75 195 SER A C 1
ATOM 1488 O O . SER A 1 195 ? -19.926 -17.740 6.353 1.00 44.75 195 SER A O 1
ATOM 1490 N N . ASN A 1 196 ? -18.171 -19.112 6.677 1.00 42.12 196 ASN A N 1
ATOM 1491 C CA . ASN A 1 196 ? -18.923 -20.117 7.411 1.00 42.12 196 ASN A CA 1
ATOM 1492 C C . ASN A 1 196 ? -19.237 -19.515 8.784 1.00 42.12 196 ASN A C 1
ATOM 1494 O O . ASN A 1 196 ? -18.334 -19.334 9.602 1.00 42.12 196 ASN A O 1
ATOM 1498 N N . SER A 1 197 ? -20.497 -19.120 8.953 1.00 47.16 197 SER A N 1
ATOM 1499 C CA . SER A 1 197 ? -21.132 -18.798 10.231 1.00 47.16 197 SER A CA 1
ATOM 1500 C C . SER A 1 197 ? -21.302 -20.049 11.075 1.00 47.16 197 SER A C 1
ATOM 1502 O O . SER A 1 197 ? -21.732 -21.062 10.473 1.00 47.16 197 SER A O 1
#

Foldseek 3Di:
DDDDDDDDDDDDDDDDDDDDDDDDDDDDDDDDDDDDDDDDDDDDDDDDDDDDDDDDDPDDPPPDPDPDPDPPPPDPPPLDWDKWWWADDDDDDDPPPPDDDADKTKTQAFVCRVDDAFWKKWWWDWDFDADPVVRDGPGTDTDTFFMWGWHAGDDRMTMTHTPDTDDCVPTDDDPDSDGDGGTMITTDDDDPPPPPD

Secondary structure (DSSP, 8-state):
----------------------------PPPP------PPPS--PPPP-------------------------------PPPEEEEE-------TT--SPPPP-EEES--GGGT--TT-EEEEEEEEEEE-TTT-SEEEEEEEEEEEEEEEEE-SS-EEEEEEEE--GGGS---S--S--TT-EEEE--PPP-----

Sequence (197 aa):
MRAFSWMLLGLGCLLALAAKAETDSNPAAPPTVVVVPSEPARGAEPAPGPSTAVILDERLEKKIDLPEPLSPFEKPKQKVTPRGEIVFVERRVPASAQDKPSKEYYLNIGKFDDVAVGDVFHVFRDVAVVDVTLGEPLEFIPVKFAEIQITFAGESTSVGRLLGMVDPRSLPKLDYAVIMVGDRVKRKVGLPFASNS

Radius of gyration: 34.1 Å; chains: 1; bounding box: 104×40×94 Å